Protein AF-A0A352W447-F1 (afdb_monomer_lite)

Radius of gyration: 25.6 Å; chains: 1; bounding box: 59×66×61 Å

Structure (mmCIF, N/CA/C/O backbone):
data_AF-A0A352W447-F1
#
_entry.id   AF-A0A352W447-F1
#
loop_
_atom_site.group_PDB
_atom_site.id
_atom_site.type_symbol
_atom_site.label_atom_id
_atom_site.label_alt_id
_atom_site.label_comp_id
_atom_site.label_asym_id
_atom_site.label_entity_id
_atom_site.label_seq_id
_atom_site.pdbx_PDB_ins_code
_atom_site.Cartn_x
_atom_site.Cartn_y
_atom_site.Cartn_z
_atom_site.occupancy
_atom_site.B_iso_or_equiv
_atom_site.auth_seq_id
_atom_site.auth_comp_id
_atom_site.auth_asym_id
_atom_site.auth_atom_id
_atom_site.pdbx_PDB_model_num
ATOM 1 N N . PHE A 1 1 ? 3.299 -9.554 11.418 1.00 78.75 1 PHE A N 1
ATOM 2 C CA . PHE A 1 1 ? 1.896 -9.643 10.952 1.00 78.75 1 PHE A CA 1
ATOM 3 C C . PHE A 1 1 ? 0.851 -9.689 12.077 1.00 78.75 1 PHE A C 1
ATOM 5 O O . PHE A 1 1 ? -0.026 -8.836 12.084 1.00 78.75 1 PHE A O 1
ATOM 12 N N . LYS A 1 2 ? 0.936 -10.604 13.063 1.00 85.50 2 LYS A N 1
ATOM 13 C CA . LYS A 1 2 ? -0.088 -10.751 14.132 1.00 85.50 2 LYS A CA 1
ATOM 14 C C . LYS A 1 2 ? -0.457 -9.441 14.863 1.00 85.50 2 LYS A C 1
ATOM 16 O O . LYS A 1 2 ? -1.633 -9.185 15.091 1.00 85.50 2 LYS A O 1
ATOM 21 N N . THR A 1 3 ? 0.519 -8.591 15.183 1.00 86.81 3 THR A N 1
ATOM 22 C CA . THR A 1 3 ? 0.287 -7.302 15.870 1.00 86.81 3 THR A CA 1
ATOM 23 C C . THR A 1 3 ? -0.472 -6.287 15.006 1.00 86.81 3 THR A C 1
ATOM 25 O O . THR A 1 3 ? -1.356 -5.587 15.496 1.00 86.81 3 THR A O 1
ATOM 28 N N . ILE A 1 4 ? -0.176 -6.238 13.703 1.00 87.88 4 ILE A N 1
ATOM 29 C CA . ILE A 1 4 ? -0.873 -5.368 12.743 1.00 87.88 4 ILE A CA 1
ATOM 30 C C . ILE A 1 4 ? -2.339 -5.801 12.625 1.00 87.88 4 ILE A C 1
ATOM 32 O O . ILE A 1 4 ? -3.240 -4.973 12.735 1.00 87.88 4 ILE A O 1
ATOM 36 N N . GLN A 1 5 ? -2.595 -7.111 12.538 1.00 88.44 5 GLN A N 1
ATOM 37 C CA . GLN A 1 5 ? -3.959 -7.648 12.518 1.00 88.44 5 GLN A CA 1
ATOM 38 C C . GLN A 1 5 ? -4.770 -7.265 13.763 1.00 88.44 5 GLN A C 1
ATOM 40 O O . GLN A 1 5 ? -5.962 -7.000 13.653 1.00 88.44 5 GLN A O 1
ATOM 45 N N . GLN A 1 6 ? -4.154 -7.215 14.949 1.00 91.25 6 GLN A N 1
ATOM 46 C CA . GLN A 1 6 ? -4.847 -6.767 1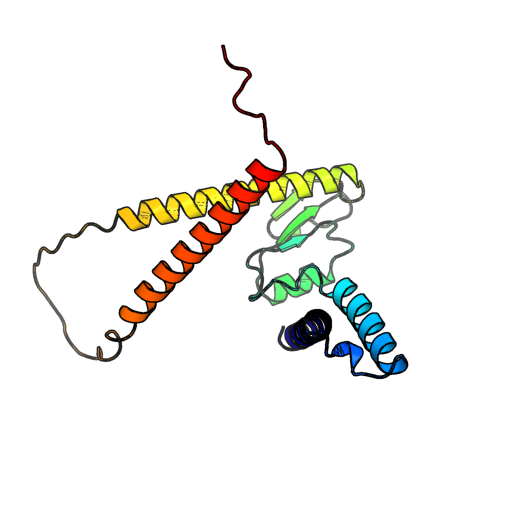6.165 1.00 91.25 6 GLN A CA 1
ATOM 47 C C . GLN A 1 6 ? -5.280 -5.299 16.064 1.00 91.25 6 GLN A C 1
ATOM 49 O O . GLN A 1 6 ? -6.384 -4.956 16.484 1.00 91.25 6 GLN A O 1
ATOM 54 N N . SER A 1 7 ? -4.448 -4.448 15.460 1.00 91.69 7 SER A N 1
ATOM 55 C CA . SER A 1 7 ? -4.765 -3.033 15.246 1.00 91.69 7 SER A CA 1
ATOM 56 C C . SER A 1 7 ? -5.864 -2.840 14.192 1.00 91.69 7 SER A C 1
ATOM 58 O O . SER A 1 7 ? -6.761 -2.027 14.396 1.00 91.69 7 SER A O 1
ATOM 60 N N . ILE A 1 8 ? -5.873 -3.648 13.126 1.00 92.69 8 ILE A N 1
ATOM 61 C CA . ILE A 1 8 ? -6.960 -3.661 12.130 1.00 92.69 8 ILE A CA 1
ATOM 62 C C . ILE A 1 8 ? -8.270 -4.157 12.759 1.00 92.69 8 ILE A C 1
ATOM 64 O O . ILE A 1 8 ? -9.319 -3.553 12.558 1.00 92.69 8 ILE A O 1
ATOM 68 N N . LYS A 1 9 ? -8.229 -5.211 13.584 1.00 93.06 9 LYS A N 1
ATOM 69 C CA . LYS A 1 9 ? -9.410 -5.684 14.331 1.00 93.06 9 LYS A CA 1
ATOM 70 C C . LYS A 1 9 ? -9.971 -4.603 15.252 1.00 93.06 9 LYS A C 1
ATOM 72 O O . LYS A 1 9 ? -11.183 -4.453 15.356 1.00 93.06 9 LYS A O 1
ATOM 77 N N . ARG A 1 10 ? -9.094 -3.837 15.908 1.00 93.75 10 ARG A N 1
ATOM 78 C CA . ARG A 1 10 ? -9.496 -2.697 16.735 1.00 93.75 10 ARG A CA 1
ATOM 79 C C . ARG A 1 10 ? -10.192 -1.618 15.907 1.00 93.75 10 ARG A C 1
ATOM 81 O O . ARG A 1 10 ? -11.217 -1.122 16.356 1.00 93.75 10 ARG A O 1
ATOM 88 N N . LEU A 1 11 ? -9.667 -1.295 14.725 1.00 94.00 11 LEU A N 1
ATOM 89 C CA . LEU A 1 11 ? -10.299 -0.358 13.796 1.00 94.00 11 LEU A CA 1
ATOM 90 C C . LEU A 1 11 ? -11.702 -0.832 13.389 1.00 94.00 11 LEU A C 1
ATOM 92 O O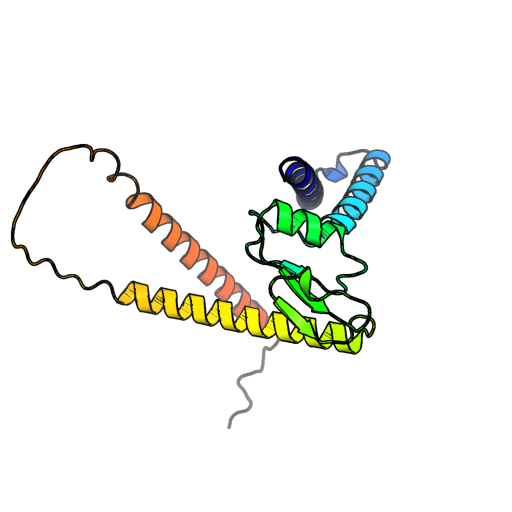 . LEU A 1 11 ? -12.653 -0.085 13.589 1.00 94.00 11 LEU A O 1
ATOM 96 N N . LYS A 1 12 ? -11.839 -2.086 12.935 1.00 93.75 12 LYS A N 1
ATOM 97 C CA . LYS A 1 12 ? -13.138 -2.659 12.537 1.00 93.75 12 LYS A CA 1
ATOM 98 C C . LYS A 1 12 ? -14.155 -2.634 13.678 1.00 93.75 12 LYS A C 1
ATOM 100 O O . LYS A 1 12 ? -15.291 -2.246 13.470 1.00 93.75 12 LYS A O 1
ATOM 105 N N . LYS A 1 13 ? -13.724 -2.938 14.908 1.00 94.38 13 LYS A N 1
ATOM 106 C CA . LYS A 1 13 ? -14.590 -2.838 16.091 1.00 94.38 13 LYS A CA 1
ATOM 107 C C . LYS A 1 13 ? -15.080 -1.406 16.342 1.00 94.38 13 LYS A C 1
ATOM 109 O O . LYS A 1 13 ? -16.204 -1.212 16.778 1.00 94.38 13 LYS A O 1
ATOM 114 N N . ILE A 1 14 ? -14.222 -0.403 16.144 1.00 93.81 14 ILE A N 1
ATOM 115 C CA . ILE A 1 14 ? -14.597 1.007 16.333 1.00 93.81 14 ILE A CA 1
ATOM 116 C C . ILE A 1 14 ? -15.613 1.448 15.273 1.00 93.81 14 ILE A C 1
ATOM 118 O O . ILE A 1 14 ? -16.529 2.182 15.619 1.00 93.81 14 ILE A O 1
ATOM 122 N N . GLU A 1 15 ? -15.467 0.984 14.031 1.00 93.31 15 GLU A N 1
ATOM 123 C CA . GLU A 1 15 ? -16.435 1.227 12.951 1.00 93.31 15 GLU A CA 1
ATOM 124 C C . GLU A 1 15 ? -17.770 0.523 13.216 1.00 93.31 15 GLU A C 1
ATOM 126 O O . GLU A 1 15 ? -18.810 1.163 13.145 1.00 93.31 15 GLU A O 1
ATOM 131 N N . GLU A 1 16 ? -17.740 -0.741 13.638 1.00 94.69 16 GLU A N 1
ATOM 132 C CA . GLU A 1 16 ? -18.939 -1.501 14.008 1.00 94.69 16 GLU A CA 1
ATOM 133 C C . GLU A 1 16 ? -19.711 -0.818 15.147 1.00 94.69 16 GLU A C 1
ATOM 135 O O . GLU A 1 16 ? -20.911 -0.611 15.032 1.00 94.69 16 GLU A O 1
ATOM 140 N N . MET A 1 17 ? -19.027 -0.364 16.208 1.00 92.62 17 MET A N 1
ATOM 141 C CA . MET A 1 17 ? -19.661 0.385 17.309 1.00 92.62 17 MET A CA 1
ATOM 142 C C . MET A 1 17 ? -20.280 1.722 16.858 1.00 92.62 17 MET A C 1
ATOM 144 O O . MET A 1 17 ? -21.162 2.258 17.532 1.00 92.62 17 MET A O 1
ATOM 148 N N . GLU A 1 18 ? -19.784 2.310 15.769 1.00 91.94 18 GLU A N 1
ATOM 149 C CA . GLU A 1 18 ? -20.330 3.537 15.184 1.00 91.94 18 GLU A CA 1
ATOM 150 C C . GLU A 1 18 ? -21.560 3.240 14.320 1.00 91.94 18 GLU A C 1
ATOM 152 O O . GLU A 1 18 ? -22.546 3.968 14.414 1.00 91.94 18 GLU A O 1
ATOM 157 N N . GLU A 1 19 ? -21.534 2.146 13.555 1.00 92.88 19 GLU A N 1
ATOM 158 C CA . GLU A 1 19 ? -22.648 1.665 12.728 1.00 92.88 19 GLU A CA 1
ATOM 159 C C . GLU A 1 19 ? -23.826 1.155 13.570 1.00 92.88 19 GLU A C 1
ATOM 161 O O . GLU A 1 19 ? -24.975 1.500 13.296 1.00 92.88 19 GLU A O 1
ATOM 166 N N . THR A 1 20 ? -23.562 0.390 14.634 1.00 92.94 20 THR A N 1
ATOM 167 C CA . THR A 1 20 ? -24.599 -0.124 15.548 1.00 92.94 20 THR A CA 1
ATOM 168 C C . THR A 1 20 ? -25.148 0.946 16.492 1.00 92.94 20 THR A C 1
ATOM 170 O O . THR A 1 20 ? -26.168 0.738 17.148 1.00 92.94 20 THR A O 1
ATOM 173 N N . GLY A 1 21 ? -24.486 2.104 16.582 1.00 89.38 21 GLY A N 1
ATOM 174 C CA . GLY A 1 21 ? -24.860 3.194 17.478 1.00 89.38 21 GLY A CA 1
ATOM 175 C C . GLY A 1 21 ? -24.453 2.992 18.943 1.00 89.38 21 GLY A C 1
ATOM 176 O O . GLY A 1 21 ? -24.660 3.912 19.738 1.00 89.38 21 GLY A O 1
ATOM 177 N N . GLU A 1 22 ? -23.811 1.870 19.299 1.00 90.81 22 GLU A N 1
ATOM 178 C CA . GLU A 1 22 ? -23.257 1.596 20.641 1.00 90.81 22 GLU A CA 1
ATOM 179 C C . GLU A 1 22 ? -22.325 2.718 21.123 1.00 90.81 22 GLU A C 1
ATOM 181 O O . GLU A 1 22 ? -22.258 3.050 22.308 1.00 90.81 22 GLU A O 1
ATOM 186 N N . MET A 1 23 ? -21.630 3.380 20.195 1.00 88.25 23 MET A N 1
ATOM 187 C CA . MET A 1 23 ? -20.743 4.493 20.518 1.00 88.25 23 MET A CA 1
ATOM 188 C C . MET A 1 23 ? -21.467 5.656 21.216 1.00 88.25 23 MET A C 1
ATOM 190 O O . MET A 1 23 ? -20.858 6.355 22.033 1.00 88.25 23 MET A O 1
ATOM 194 N N . ASN A 1 24 ? -22.762 5.843 20.949 1.00 89.81 24 ASN A N 1
ATOM 195 C CA . ASN A 1 24 ? -23.567 6.908 21.544 1.00 89.81 24 ASN A CA 1
ATOM 196 C C . ASN A 1 24 ? -23.907 6.656 23.019 1.00 89.81 24 ASN A C 1
ATOM 198 O O . ASN A 1 24 ? -24.176 7.613 23.746 1.00 89.81 24 ASN A O 1
ATOM 202 N N . GLU A 1 25 ? -23.828 5.408 23.489 1.00 92.06 25 GLU A N 1
ATOM 203 C CA . GLU A 1 25 ? -24.047 5.051 24.897 1.00 92.06 25 GLU A CA 1
ATOM 204 C C . GLU A 1 25 ? -22.898 5.525 25.800 1.00 92.06 25 GLU A C 1
ATOM 206 O O . GLU A 1 25 ? -23.042 5.698 27.014 1.00 92.06 25 GLU A O 1
ATOM 211 N N . HIS A 1 26 ? -21.729 5.780 25.213 1.00 91.12 26 HIS A N 1
ATOM 212 C CA . HIS A 1 26 ? -20.569 6.265 25.938 1.00 91.12 26 HIS A CA 1
ATOM 213 C C . HIS A 1 26 ? -20.599 7.781 26.161 1.00 91.12 26 HIS A C 1
ATOM 215 O O . HIS A 1 26 ? -21.154 8.553 25.388 1.00 91.12 26 HIS A O 1
ATOM 221 N N . SER A 1 27 ? -19.908 8.254 27.204 1.00 95.00 27 SER A N 1
ATOM 222 C CA . SER A 1 27 ? -19.756 9.698 27.446 1.00 95.00 27 SER A CA 1
ATOM 223 C C . SER A 1 27 ? -19.066 10.420 26.275 1.00 95.00 27 SER A C 1
ATOM 225 O O . SER A 1 27 ? -18.151 9.873 25.656 1.00 95.00 27 SER A O 1
ATOM 227 N N . LYS A 1 28 ? -19.391 11.704 26.050 1.00 93.50 28 LYS A N 1
ATOM 228 C CA . LYS A 1 28 ? -18.766 12.554 25.007 1.00 93.50 28 LYS A CA 1
ATOM 229 C C . LYS A 1 28 ? -17.228 12.532 25.035 1.00 93.50 28 LYS A C 1
ATOM 231 O O . LYS A 1 28 ? -16.572 12.592 23.997 1.00 93.50 28 LYS A O 1
ATOM 236 N N . LYS A 1 29 ? -16.632 12.409 26.228 1.00 94.25 29 LYS A N 1
ATOM 237 C CA . LYS A 1 29 ? -15.175 12.286 26.404 1.00 94.25 29 LYS A CA 1
ATOM 238 C C . LYS A 1 29 ? -14.628 10.987 25.805 1.00 94.25 29 LYS A C 1
ATOM 240 O O . LYS A 1 29 ? -13.545 11.001 25.226 1.00 94.25 29 LYS A O 1
ATOM 245 N N . ILE A 1 30 ? -15.344 9.877 25.971 1.00 92.69 30 ILE A N 1
ATOM 246 C CA . ILE A 1 30 ? -14.969 8.564 25.433 1.00 92.69 30 ILE A CA 1
ATOM 247 C C . ILE A 1 30 ? -15.223 8.521 23.923 1.00 92.69 30 ILE A C 1
ATOM 249 O O . ILE A 1 30 ? -14.324 8.122 23.190 1.00 92.69 30 ILE A O 1
ATOM 253 N N . GLN A 1 31 ? -16.361 9.039 23.453 1.00 93.62 31 GLN A N 1
ATOM 254 C CA . GLN A 1 31 ? -16.644 9.189 22.018 1.00 93.62 31 GLN A CA 1
ATOM 255 C C . GLN A 1 31 ? -15.521 9.952 21.299 1.00 93.62 31 GLN A C 1
ATOM 257 O O . GLN A 1 31 ? -14.972 9.484 20.306 1.00 93.62 31 GLN A O 1
ATOM 262 N N . SER A 1 32 ? -15.072 11.080 21.868 1.00 94.31 32 SER A N 1
ATOM 263 C CA . SER A 1 32 ? -13.946 11.846 21.314 1.00 94.31 32 SER A CA 1
ATOM 264 C C . SER A 1 32 ? -12.643 11.037 21.237 1.00 94.31 32 SER A C 1
ATOM 266 O O . SER A 1 32 ? -11.852 11.226 20.313 1.00 94.31 32 SER A O 1
ATOM 268 N N . ARG A 1 33 ? -12.397 10.127 22.190 1.00 95.06 33 ARG A N 1
ATOM 269 C CA . ARG A 1 33 ? -11.222 9.243 22.153 1.00 95.06 33 ARG A CA 1
ATOM 270 C C . ARG A 1 33 ? -11.338 8.208 21.043 1.00 95.06 33 ARG A C 1
ATOM 272 O O . ARG A 1 33 ? -10.367 8.047 20.312 1.00 95.06 33 ARG A O 1
ATOM 279 N N . PHE A 1 34 ? -12.497 7.568 20.893 1.00 94.38 34 PHE A N 1
ATOM 280 C CA . PHE A 1 34 ? -12.735 6.623 19.803 1.00 94.38 34 PHE A CA 1
ATOM 281 C C . PHE A 1 34 ? -12.600 7.287 18.440 1.00 94.38 34 PHE A C 1
ATOM 283 O O . PHE A 1 34 ? -11.920 6.744 17.581 1.00 94.38 34 PHE A O 1
ATOM 290 N N . PHE A 1 35 ? -13.128 8.499 18.270 1.00 94.00 35 PHE A N 1
ATOM 291 C CA . PHE A 1 35 ? -12.983 9.245 17.023 1.00 94.00 35 PHE A CA 1
ATOM 292 C C . PHE A 1 35 ? -11.513 9.539 16.685 1.00 94.00 35 PHE A C 1
ATOM 294 O O . PHE A 1 35 ? -11.054 9.272 15.576 1.00 94.00 35 PHE A O 1
ATOM 301 N N . LYS A 1 36 ? -10.726 10.027 17.655 1.00 95.75 36 LYS A N 1
ATOM 302 C CA . LYS A 1 36 ? -9.281 10.254 17.459 1.00 95.75 36 LYS A CA 1
ATOM 303 C C . LYS A 1 36 ? -8.531 8.958 17.154 1.00 95.75 36 LYS A C 1
ATOM 305 O O . LYS A 1 36 ? -7.615 8.955 16.334 1.00 95.75 36 LYS A O 1
ATOM 310 N N . GLU A 1 37 ? -8.905 7.868 17.821 1.00 94.75 37 GLU A N 1
ATOM 311 C CA . GLU A 1 37 ? -8.334 6.544 17.582 1.00 94.75 37 GLU A CA 1
ATOM 312 C C . GLU A 1 37 ? -8.678 6.038 16.174 1.00 94.75 37 GLU A C 1
ATOM 314 O O . GLU A 1 37 ? -7.769 5.605 15.469 1.00 94.75 37 GLU A O 1
ATOM 319 N N . LYS A 1 38 ? -9.936 6.182 15.734 1.00 94.88 38 LYS A N 1
ATOM 320 C CA . LYS A 1 38 ? -10.413 5.852 14.384 1.00 94.88 38 LYS A CA 1
ATOM 321 C C . LYS A 1 38 ? -9.607 6.592 13.326 1.00 94.88 38 LYS A C 1
ATOM 323 O O . LYS A 1 38 ? -9.017 5.948 12.470 1.00 94.88 38 LYS A O 1
ATOM 328 N N . VAL A 1 39 ? -9.511 7.921 13.420 1.00 96.25 39 VAL A N 1
ATOM 329 C CA . VAL A 1 39 ? -8.770 8.748 12.448 1.00 96.25 39 VAL A CA 1
ATOM 330 C C . VAL A 1 39 ? -7.302 8.327 12.367 1.00 96.25 39 VAL A C 1
ATOM 332 O O . VAL A 1 39 ? -6.765 8.160 11.274 1.00 96.25 39 VAL A O 1
ATOM 335 N N . ARG A 1 40 ? -6.653 8.088 13.515 1.00 95.38 40 ARG A N 1
ATOM 336 C CA . ARG A 1 40 ? -5.257 7.630 13.547 1.00 95.38 40 ARG A CA 1
ATOM 337 C C . ARG A 1 40 ? -5.094 6.251 12.906 1.00 95.38 40 ARG A C 1
ATOM 339 O O . ARG A 1 40 ? -4.151 6.042 12.150 1.00 95.38 40 ARG A O 1
ATOM 346 N N . LEU A 1 41 ? -5.970 5.301 13.235 1.00 94.62 41 LEU A N 1
ATOM 347 C CA . LEU A 1 41 ? -5.899 3.940 12.705 1.00 94.62 41 LEU A CA 1
ATOM 348 C C . LEU A 1 41 ? -6.242 3.890 11.212 1.00 94.62 41 LEU A C 1
ATOM 350 O O . LEU A 1 41 ? -5.566 3.170 10.488 1.00 94.62 41 LEU A O 1
ATOM 354 N N . LEU A 1 42 ? -7.214 4.676 10.743 1.00 94.25 42 LEU A N 1
ATOM 355 C CA . LEU A 1 42 ? -7.538 4.809 9.320 1.00 94.25 42 LEU A CA 1
ATOM 356 C C . LEU A 1 42 ? -6.368 5.385 8.523 1.00 94.25 42 LEU A C 1
ATOM 358 O O . LEU A 1 42 ? -6.050 4.858 7.463 1.00 94.25 42 LEU A O 1
ATOM 362 N N . GLY A 1 43 ? -5.687 6.409 9.046 1.00 94.50 43 GLY A N 1
ATOM 363 C CA . GLY A 1 43 ? -4.529 6.997 8.369 1.00 94.50 43 GLY A CA 1
ATOM 364 C C . GLY A 1 43 ? -3.354 6.027 8.198 1.00 94.50 43 GLY A C 1
ATOM 365 O O . GLY A 1 43 ? -2.639 6.114 7.210 1.00 94.50 43 GLY A O 1
ATOM 366 N N . ILE A 1 44 ? -3.163 5.092 9.135 1.00 93.31 44 ILE A N 1
ATOM 367 C CA . ILE A 1 44 ? -2.043 4.133 9.100 1.00 93.31 44 ILE A CA 1
ATOM 368 C C . ILE A 1 44 ? -2.425 2.840 8.369 1.00 93.31 44 ILE A C 1
ATOM 370 O O . ILE A 1 44 ? -1.631 2.299 7.608 1.00 93.31 44 ILE A O 1
ATOM 374 N N . PHE A 1 45 ? -3.624 2.311 8.626 1.00 93.38 45 PHE A N 1
ATOM 375 C CA . PHE A 1 45 ? -4.030 0.972 8.191 1.00 93.38 45 PHE A CA 1
ATOM 376 C C . PHE A 1 45 ? -5.126 0.966 7.126 1.00 93.38 45 PHE A C 1
ATOM 378 O O . PHE A 1 45 ? -5.533 -0.115 6.706 1.00 93.38 45 PHE A O 1
ATOM 385 N N . GLY A 1 46 ? -5.609 2.126 6.671 1.00 92.19 46 GLY A N 1
ATOM 386 C CA . GLY A 1 46 ? -6.692 2.215 5.688 1.00 92.19 46 GLY A CA 1
ATOM 387 C C . GLY A 1 46 ? -6.399 1.426 4.410 1.00 92.19 46 GLY A C 1
ATOM 388 O O . GLY A 1 46 ? -7.243 0.654 3.969 1.00 92.19 46 GLY A O 1
ATOM 389 N N . GLY A 1 47 ? -5.171 1.522 3.891 1.00 90.44 47 GLY A N 1
ATOM 390 C CA . GLY A 1 47 ? -4.753 0.798 2.684 1.00 90.44 47 GLY A CA 1
ATOM 391 C C . GLY A 1 47 ? -4.612 -0.720 2.849 1.00 90.44 47 GLY A C 1
ATOM 392 O O . GLY A 1 47 ? -4.612 -1.440 1.860 1.00 90.44 47 GLY A O 1
ATOM 393 N N . VAL A 1 48 ? -4.522 -1.227 4.083 1.00 91.62 48 VAL A N 1
ATOM 394 C CA . VAL A 1 48 ? -4.337 -2.664 4.374 1.00 91.62 48 VAL A CA 1
ATOM 395 C C . VAL A 1 48 ? -5.519 -3.279 5.132 1.00 91.62 48 VAL A C 1
ATOM 397 O O . VAL A 1 48 ? -5.462 -4.439 5.539 1.00 91.62 48 VAL A O 1
ATOM 400 N N . LYS A 1 49 ? -6.605 -2.523 5.335 1.00 90.19 49 LYS A N 1
ATOM 401 C CA . LYS A 1 49 ? -7.778 -2.926 6.133 1.00 90.19 49 LYS A CA 1
ATOM 402 C C . LYS A 1 49 ? -8.472 -4.177 5.583 1.00 90.19 49 LYS A C 1
ATOM 404 O O . LYS A 1 49 ? -8.929 -5.019 6.364 1.00 90.19 49 LYS A O 1
ATOM 409 N N . GLU A 1 50 ? -8.535 -4.296 4.259 1.00 89.56 50 GLU A N 1
ATOM 410 C CA . GLU A 1 50 ? -9.207 -5.405 3.571 1.00 89.56 50 GLU A CA 1
ATOM 411 C C . GLU A 1 50 ? -8.293 -6.608 3.306 1.00 89.56 50 GLU A C 1
ATOM 413 O O . GLU A 1 50 ? -8.757 -7.686 2.931 1.00 89.56 50 GLU A O 1
ATOM 418 N N . MET A 1 51 ? -6.992 -6.481 3.580 1.00 88.25 51 MET A N 1
ATOM 419 C CA . MET A 1 51 ? -6.040 -7.568 3.377 1.00 88.25 51 MET A CA 1
ATOM 420 C C . MET A 1 51 ? -6.205 -8.658 4.445 1.00 88.25 51 MET A C 1
ATOM 422 O O . MET A 1 51 ? -5.938 -8.451 5.631 1.00 88.25 51 MET A O 1
ATOM 426 N N . LYS A 1 52 ? -6.616 -9.859 4.018 1.00 85.69 52 LYS A N 1
ATOM 427 C CA . LYS A 1 52 ? -6.739 -11.044 4.893 1.00 85.69 52 LYS A CA 1
ATOM 428 C C . LYS A 1 52 ? -5.417 -11.803 5.035 1.00 85.69 52 LYS A C 1
ATOM 430 O O . LYS A 1 52 ? -5.097 -12.307 6.114 1.00 85.69 52 LYS A O 1
ATOM 435 N N . THR A 1 53 ? -4.648 -11.868 3.954 1.00 88.69 53 THR A N 1
ATOM 436 C CA . THR A 1 53 ? -3.373 -12.586 3.849 1.00 88.69 53 THR A CA 1
ATOM 437 C C . THR A 1 53 ? -2.239 -11.625 3.512 1.00 88.69 53 THR A C 1
ATOM 439 O O . THR A 1 53 ? -2.466 -10.458 3.195 1.00 88.69 53 THR A O 1
ATOM 442 N N . LEU A 1 54 ? -1.002 -12.111 3.610 1.00 88.94 54 LEU A N 1
ATOM 443 C CA . LEU A 1 54 ? 0.154 -11.374 3.106 1.00 88.94 54 LEU A CA 1
ATOM 444 C C . LEU A 1 54 ? 0.058 -11.230 1.576 1.00 88.94 54 LEU A C 1
ATOM 446 O O . LEU A 1 54 ? -0.504 -12.121 0.930 1.00 88.94 54 LEU A O 1
ATOM 450 N N . PRO A 1 55 ? 0.581 -10.133 1.007 1.00 91.88 55 PRO A N 1
ATOM 451 C CA . PRO A 1 55 ? 0.587 -9.945 -0.435 1.00 91.88 55 PRO A CA 1
ATOM 452 C C . PRO A 1 55 ? 1.563 -10.921 -1.102 1.00 91.88 55 PRO A C 1
ATOM 454 O O . PRO A 1 55 ? 2.598 -11.267 -0.532 1.00 91.88 55 PRO A O 1
ATOM 457 N N . SER A 1 56 ? 1.221 -11.364 -2.312 1.00 92.19 56 SER A N 1
ATOM 458 C CA . SER A 1 56 ? 2.070 -12.229 -3.141 1.00 92.19 56 SER A CA 1
ATOM 459 C C . SER A 1 56 ? 3.108 -11.451 -3.947 1.00 92.19 56 SER A C 1
ATOM 461 O O . SER A 1 56 ? 4.127 -12.020 -4.315 1.00 92.19 56 SER A O 1
ATOM 463 N N . VAL A 1 57 ? 2.850 -10.173 -4.225 1.00 93.31 57 VAL A N 1
ATOM 464 C CA . VAL A 1 57 ? 3.734 -9.249 -4.944 1.00 93.31 57 VAL A CA 1
ATOM 465 C C . VAL A 1 57 ? 3.563 -7.868 -4.320 1.00 93.31 57 VAL A C 1
ATOM 467 O O . VAL A 1 57 ? 2.462 -7.521 -3.886 1.00 93.31 57 VAL A O 1
ATOM 470 N N . MET A 1 58 ? 4.635 -7.079 -4.276 1.00 94.25 58 MET A N 1
ATOM 471 C CA . MET A 1 58 ? 4.587 -5.694 -3.816 1.00 94.25 58 MET A CA 1
ATOM 472 C C . MET A 1 58 ? 5.079 -4.743 -4.903 1.00 94.25 58 MET A C 1
ATOM 474 O O . MET A 1 58 ? 6.083 -5.018 -5.556 1.00 94.25 58 MET A O 1
ATOM 478 N N . ILE A 1 59 ? 4.373 -3.627 -5.079 1.00 94.81 59 ILE A N 1
ATOM 479 C CA . ILE A 1 59 ? 4.776 -2.543 -5.977 1.00 94.81 59 ILE A CA 1
ATOM 480 C C . ILE A 1 59 ? 5.280 -1.387 -5.115 1.00 94.81 59 ILE A C 1
ATOM 482 O O . ILE A 1 59 ? 4.570 -0.956 -4.206 1.00 94.81 59 ILE A O 1
ATOM 486 N N . ILE A 1 60 ? 6.491 -0.905 -5.385 1.00 93.62 60 ILE A N 1
ATOM 487 C CA . ILE A 1 60 ? 7.110 0.231 -4.690 1.00 93.62 60 ILE A CA 1
ATOM 488 C C . ILE A 1 60 ? 7.360 1.364 -5.689 1.00 93.62 60 ILE A C 1
ATOM 490 O O . ILE A 1 60 ? 7.771 1.139 -6.826 1.00 93.62 60 ILE A O 1
ATOM 494 N N . VAL A 1 61 ? 7.119 2.595 -5.256 1.00 92.50 61 VAL A N 1
ATOM 495 C CA . VAL A 1 61 ? 7.530 3.812 -5.962 1.00 92.50 61 VAL A CA 1
ATOM 496 C C . VAL A 1 61 ? 8.577 4.483 -5.085 1.00 92.50 61 VAL A C 1
ATOM 498 O O . VAL A 1 61 ? 8.349 4.560 -3.882 1.00 92.50 61 VAL A O 1
ATOM 501 N N . ASP A 1 62 ? 9.684 4.930 -5.680 1.00 90.56 62 ASP A N 1
ATOM 502 C CA . ASP A 1 62 ? 10.855 5.464 -4.973 1.00 90.56 62 ASP A CA 1
ATOM 503 C C . ASP A 1 62 ? 11.476 4.439 -4.003 1.00 90.56 62 ASP A C 1
ATOM 505 O O . ASP A 1 62 ? 11.136 4.309 -2.822 1.00 90.56 62 ASP A O 1
ATOM 509 N N . VAL A 1 63 ? 12.430 3.670 -4.531 1.00 89.94 63 VAL A N 1
ATOM 510 C CA . VAL A 1 63 ? 13.174 2.677 -3.747 1.00 89.94 63 VAL A CA 1
ATOM 511 C C . VAL A 1 63 ? 14.074 3.361 -2.715 1.00 89.94 63 VAL A C 1
ATOM 513 O O . VAL A 1 63 ? 14.286 2.806 -1.636 1.00 89.94 63 VAL A O 1
ATOM 516 N N . GLY A 1 64 ? 14.600 4.551 -3.018 1.00 87.56 64 GLY A N 1
ATOM 517 C CA . GLY A 1 64 ? 15.475 5.327 -2.142 1.00 87.56 64 GLY A CA 1
ATOM 518 C C . GLY A 1 64 ? 14.811 5.676 -0.810 1.00 87.56 64 GLY A C 1
ATOM 519 O O . GLY A 1 64 ? 15.407 5.456 0.248 1.00 87.56 64 GLY A O 1
ATOM 520 N N . SER A 1 65 ? 13.561 6.136 -0.852 1.00 89.75 65 SER A N 1
ATOM 521 C CA . SER A 1 65 ? 12.776 6.480 0.338 1.00 89.75 65 SER A CA 1
ATOM 522 C C . SER A 1 65 ? 12.181 5.254 1.045 1.00 89.75 65 SER A C 1
ATOM 524 O O . SER A 1 65 ? 12.153 5.207 2.278 1.00 89.75 65 SER A O 1
ATOM 526 N N . GLU A 1 66 ? 11.765 4.220 0.305 1.00 93.00 66 GLU A N 1
ATOM 527 C CA . GLU A 1 66 ? 11.007 3.074 0.842 1.00 93.00 66 GLU A CA 1
ATOM 528 C C . GLU A 1 66 ? 11.861 1.833 1.181 1.00 93.00 66 GLU A C 1
ATOM 530 O O . GLU A 1 66 ? 11.460 0.673 1.024 1.00 93.00 66 GLU A O 1
ATOM 535 N N . GLN A 1 67 ? 13.055 2.058 1.732 1.00 91.81 67 GLN A N 1
ATOM 536 C CA . GLN A 1 67 ? 14.009 0.991 2.075 1.00 91.81 67 GLN A CA 1
ATOM 537 C C . GLN A 1 67 ? 13.474 -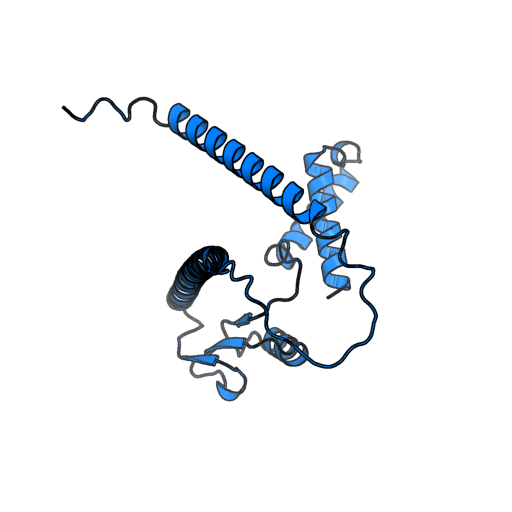0.005 3.115 1.00 91.81 67 GLN A C 1
ATOM 539 O O . GLN A 1 67 ? 13.803 -1.193 3.078 1.00 91.81 67 GLN A O 1
ATOM 544 N N . ILE A 1 68 ? 12.637 0.460 4.050 1.00 93.62 68 ILE A N 1
ATOM 545 C CA . ILE A 1 68 ? 12.027 -0.404 5.072 1.00 93.62 68 ILE A CA 1
ATOM 546 C C . ILE A 1 68 ? 11.063 -1.393 4.412 1.00 93.62 68 ILE A C 1
ATOM 548 O O . ILE A 1 68 ? 11.121 -2.585 4.717 1.00 93.62 68 ILE A O 1
ATOM 552 N N . ALA A 1 69 ? 10.236 -0.927 3.472 1.00 93.38 69 ALA A N 1
ATOM 553 C CA . ALA A 1 69 ? 9.309 -1.784 2.743 1.00 93.38 69 ALA A CA 1
ATOM 554 C C . ALA A 1 69 ? 10.072 -2.856 1.953 1.00 93.38 69 ALA A C 1
ATOM 556 O O . ALA A 1 69 ? 9.761 -4.045 2.060 1.00 93.38 69 ALA A O 1
ATOM 557 N N . LEU A 1 70 ? 11.136 -2.467 1.245 1.00 92.94 70 LEU A N 1
ATOM 558 C CA . LEU A 1 70 ? 11.988 -3.405 0.515 1.00 92.94 70 LEU A CA 1
ATOM 559 C C . LEU A 1 70 ? 12.633 -4.452 1.440 1.00 92.94 70 LEU A C 1
ATOM 561 O O . LEU A 1 70 ? 12.645 -5.645 1.128 1.00 92.94 70 LEU A O 1
ATOM 565 N N . ALA A 1 71 ? 13.158 -4.028 2.592 1.00 94.12 71 ALA A N 1
ATOM 566 C CA . ALA A 1 71 ? 13.779 -4.929 3.560 1.00 94.12 71 ALA A CA 1
ATOM 567 C C . ALA A 1 71 ? 12.770 -5.926 4.159 1.00 94.12 71 ALA A C 1
ATOM 569 O O . ALA A 1 71 ? 13.082 -7.110 4.320 1.00 94.12 71 ALA A O 1
ATOM 570 N N . GLU A 1 72 ? 11.555 -5.471 4.469 1.00 93.25 72 GLU A N 1
ATOM 571 C CA . GLU A 1 72 ? 10.477 -6.333 4.956 1.00 93.25 72 GLU A CA 1
ATOM 572 C C . GLU A 1 72 ? 10.009 -7.324 3.885 1.00 93.25 72 GLU A C 1
ATOM 574 O O . GLU A 1 72 ? 9.868 -8.511 4.187 1.00 93.25 72 GLU A O 1
ATOM 579 N N . ALA A 1 73 ? 9.849 -6.884 2.634 1.00 94.12 73 ALA A N 1
ATOM 580 C CA . ALA A 1 73 ? 9.481 -7.753 1.518 1.00 94.12 73 ALA A CA 1
ATOM 581 C C . ALA A 1 73 ? 10.522 -8.850 1.278 1.00 94.12 73 ALA A C 1
ATOM 583 O O . ALA A 1 73 ? 10.168 -10.029 1.229 1.00 94.12 73 ALA A O 1
ATOM 584 N N . LYS A 1 74 ? 11.815 -8.497 1.261 1.00 92.50 74 LYS A N 1
ATOM 585 C CA . LYS A 1 74 ? 12.914 -9.470 1.147 1.00 92.50 74 LYS A CA 1
ATOM 586 C C . LYS A 1 74 ? 12.904 -10.491 2.276 1.00 92.50 74 LYS A C 1
ATOM 588 O O . LYS A 1 74 ? 13.067 -11.684 2.033 1.00 92.50 74 LYS A O 1
ATOM 593 N N . LYS A 1 75 ? 12.676 -10.044 3.515 1.00 93.38 75 LYS A N 1
ATOM 594 C CA . LYS A 1 75 ? 12.599 -10.932 4.684 1.00 93.38 75 LYS A CA 1
ATOM 595 C C . LYS A 1 75 ? 11.418 -11.902 4.613 1.00 93.38 75 LYS A C 1
ATOM 597 O O . LYS A 1 75 ? 11.497 -12.994 5.169 1.00 93.38 75 LYS A O 1
ATOM 602 N N . MET A 1 76 ? 10.330 -11.485 3.975 1.00 91.75 76 MET A N 1
ATOM 603 C CA . MET A 1 76 ? 9.111 -12.274 3.807 1.00 91.75 76 MET A CA 1
ATOM 604 C C . MET A 1 76 ? 9.064 -13.032 2.470 1.00 91.75 76 MET A C 1
ATOM 606 O O . MET A 1 76 ? 8.054 -13.674 2.195 1.00 91.75 76 MET A O 1
ATOM 610 N N . ASN A 1 77 ? 10.134 -12.975 1.664 1.00 92.50 77 ASN A N 1
ATOM 611 C CA . ASN A 1 77 ? 10.226 -13.574 0.328 1.00 92.50 77 ASN A CA 1
ATOM 612 C C . ASN A 1 77 ? 9.111 -13.122 -0.631 1.00 92.50 77 ASN A C 1
ATOM 614 O O . ASN A 1 77 ? 8.611 -13.910 -1.431 1.00 92.50 77 ASN A O 1
ATOM 618 N N . ILE A 1 78 ? 8.725 -11.850 -0.545 1.00 94.69 78 ILE A N 1
ATOM 619 C CA . ILE A 1 78 ? 7.729 -11.248 -1.429 1.00 94.69 78 ILE A CA 1
ATOM 620 C C . ILE A 1 78 ? 8.478 -10.581 -2.592 1.00 94.69 78 ILE A C 1
ATOM 622 O O . ILE A 1 78 ? 9.298 -9.703 -2.318 1.00 94.69 78 ILE A O 1
ATOM 626 N N . PRO A 1 79 ? 8.226 -10.970 -3.856 1.00 94.81 79 PRO A N 1
ATOM 627 C CA . PRO A 1 79 ? 8.830 -10.325 -5.016 1.00 94.81 79 PRO A CA 1
ATOM 628 C C . PRO A 1 79 ? 8.377 -8.867 -5.133 1.00 94.81 79 PRO A C 1
ATOM 630 O O . PRO A 1 79 ? 7.195 -8.547 -4.956 1.00 94.81 79 PRO A O 1
ATOM 633 N N . VAL A 1 80 ? 9.327 -7.992 -5.455 1.00 95.56 80 VAL A N 1
ATOM 634 C CA . VAL A 1 80 ? 9.122 -6.546 -5.528 1.00 95.56 80 VAL A CA 1
ATOM 635 C C . VAL A 1 80 ? 9.274 -6.050 -6.961 1.00 95.56 80 VAL A C 1
ATOM 637 O O . VAL A 1 80 ? 10.292 -6.277 -7.614 1.00 95.56 80 VAL A O 1
ATOM 640 N N . VAL A 1 81 ? 8.260 -5.324 -7.424 1.00 94.75 81 VAL A N 1
ATOM 641 C CA . VAL A 1 81 ? 8.301 -4.517 -8.646 1.00 94.75 81 VAL A CA 1
ATOM 642 C C . VAL A 1 81 ? 8.468 -3.064 -8.222 1.00 94.75 81 VAL A C 1
ATOM 644 O O . VAL A 1 81 ? 7.697 -2.595 -7.388 1.00 94.75 81 VAL A O 1
ATOM 647 N N . ALA A 1 82 ? 9.445 -2.336 -8.758 1.00 94.06 82 ALA A N 1
ATOM 648 C CA . ALA A 1 82 ? 9.622 -0.936 -8.378 1.00 94.06 82 ALA A CA 1
ATOM 649 C C . ALA A 1 82 ? 9.953 -0.015 -9.544 1.00 94.06 82 ALA A C 1
ATOM 651 O O . ALA A 1 82 ? 10.631 -0.419 -10.489 1.00 94.06 82 ALA A O 1
ATOM 652 N N . VAL A 1 83 ? 9.492 1.232 -9.440 1.00 92.12 83 VAL A N 1
ATOM 653 C CA . VAL A 1 83 ? 9.932 2.324 -10.315 1.00 92.12 83 VAL A CA 1
ATOM 654 C C . VAL A 1 83 ? 11.259 2.858 -9.782 1.00 92.12 83 VAL A C 1
ATOM 656 O O . VAL A 1 83 ? 11.367 3.136 -8.589 1.00 92.12 83 VAL A O 1
ATOM 659 N N . VAL A 1 84 ? 12.263 2.944 -10.652 1.00 90.44 84 VAL A N 1
ATOM 660 C CA . VAL A 1 84 ? 13.639 3.324 -10.309 1.00 90.44 84 VAL A CA 1
ATOM 661 C C . VAL A 1 84 ? 14.058 4.509 -11.179 1.00 90.44 84 VAL A C 1
ATOM 663 O O . VAL A 1 84 ? 14.032 4.392 -12.410 1.00 90.44 84 VAL A O 1
ATOM 666 N N . ASP A 1 85 ? 14.464 5.614 -10.549 1.00 89.31 85 ASP A N 1
ATOM 667 C CA . ASP A 1 85 ? 15.112 6.754 -11.211 1.00 89.31 85 ASP A CA 1
ATOM 668 C C . ASP A 1 85 ? 16.650 6.694 -11.046 1.00 89.31 85 ASP A C 1
ATOM 670 O O . ASP A 1 85 ? 17.230 5.713 -10.579 1.00 89.31 85 ASP A O 1
ATOM 674 N N . THR A 1 86 ? 17.346 7.733 -11.495 1.00 87.19 86 THR A N 1
ATOM 675 C CA . THR A 1 86 ? 18.808 7.832 -11.581 1.00 87.19 86 THR A CA 1
ATOM 676 C C . THR A 1 86 ? 19.556 7.748 -10.250 1.00 87.19 86 THR A C 1
ATOM 678 O O . THR A 1 86 ? 20.762 7.497 -10.259 1.00 87.19 86 THR A O 1
ATOM 681 N N . ASP A 1 87 ? 18.881 7.955 -9.123 1.00 87.38 87 ASP A N 1
ATOM 682 C CA . ASP A 1 87 ? 19.461 7.937 -7.779 1.00 87.38 87 ASP A CA 1
ATOM 683 C C . ASP A 1 87 ? 19.262 6.606 -7.033 1.00 87.38 87 ASP A C 1
ATOM 685 O O . ASP A 1 87 ? 19.863 6.385 -5.977 1.00 87.38 87 ASP A O 1
ATOM 689 N N . SER A 1 88 ? 18.473 5.699 -7.605 1.00 85.44 88 SER A N 1
ATOM 690 C CA . SER A 1 88 ? 18.083 4.439 -6.992 1.00 85.44 88 SER A CA 1
ATOM 691 C C . SER A 1 88 ? 18.843 3.260 -7.612 1.00 85.44 88 SER A C 1
ATOM 693 O O . SER A 1 88 ? 19.030 3.171 -8.824 1.00 85.44 88 SER A O 1
ATOM 695 N N . ASP A 1 89 ? 19.303 2.322 -6.777 1.00 87.12 89 ASP A N 1
ATOM 696 C CA . ASP A 1 89 ? 20.031 1.130 -7.237 1.00 87.12 89 ASP A CA 1
ATOM 697 C C . ASP A 1 89 ? 19.044 0.067 -7.768 1.00 87.12 89 ASP A C 1
ATOM 699 O O . ASP A 1 89 ? 18.281 -0.501 -6.986 1.00 87.12 89 ASP A O 1
ATOM 703 N N . PRO A 1 90 ? 19.037 -0.272 -9.071 1.00 86.12 90 PRO A N 1
ATOM 704 C CA . PRO A 1 90 ? 18.098 -1.250 -9.619 1.00 86.12 90 PRO A CA 1
ATOM 705 C C . PRO A 1 90 ? 18.407 -2.690 -9.187 1.00 86.12 90 PRO A C 1
ATOM 707 O O . PRO A 1 90 ? 17.563 -3.566 -9.349 1.00 86.12 90 PRO A O 1
ATOM 710 N N . THR A 1 91 ? 19.599 -2.968 -8.646 1.00 88.69 91 THR A N 1
ATOM 711 C CA . THR A 1 91 ? 20.005 -4.332 -8.264 1.00 88.69 91 THR A CA 1
ATOM 712 C C . THR A 1 91 ? 19.326 -4.827 -6.993 1.00 88.69 91 THR A C 1
ATOM 714 O O . THR A 1 91 ? 19.332 -6.026 -6.707 1.00 88.69 91 THR A O 1
ATOM 717 N N . VAL A 1 92 ? 18.729 -3.919 -6.212 1.00 86.62 92 VAL A N 1
ATOM 718 C CA . VAL A 1 92 ? 18.072 -4.284 -4.958 1.00 86.62 92 VAL A CA 1
ATOM 719 C C . VAL A 1 92 ? 16.626 -4.746 -5.149 1.00 86.62 92 VAL A C 1
ATOM 721 O O . VAL A 1 92 ? 16.050 -5.235 -4.178 1.00 86.62 92 VAL A O 1
ATOM 724 N N . VAL A 1 93 ? 16.058 -4.631 -6.350 1.00 90.12 93 VAL A N 1
ATOM 725 C CA . VAL A 1 93 ? 14.660 -4.953 -6.676 1.00 90.12 93 VAL A CA 1
ATOM 726 C C . VAL A 1 93 ? 14.603 -6.137 -7.644 1.00 90.12 93 VAL A C 1
ATOM 728 O O . VAL A 1 93 ? 15.492 -6.290 -8.476 1.00 90.12 93 VAL A O 1
ATOM 731 N N . ASP A 1 94 ? 13.564 -6.974 -7.557 1.00 93.12 94 ASP A N 1
ATOM 732 C CA . ASP A 1 94 ? 13.410 -8.134 -8.448 1.00 93.12 94 ASP A CA 1
ATOM 733 C C . ASP A 1 94 ? 13.035 -7.715 -9.879 1.00 93.12 94 ASP A C 1
ATOM 735 O O . ASP A 1 94 ? 13.582 -8.235 -10.851 1.00 93.12 94 ASP A O 1
ATOM 739 N N . TYR A 1 95 ? 12.125 -6.745 -10.006 1.00 93.81 95 TYR A N 1
ATOM 740 C CA . TYR A 1 95 ? 11.695 -6.184 -11.285 1.00 93.81 95 TYR A CA 1
ATOM 741 C C . TYR A 1 95 ? 11.766 -4.655 -11.251 1.00 93.81 95 TYR A C 1
ATOM 743 O O . TYR A 1 95 ? 10.868 -3.985 -10.738 1.00 93.81 95 TYR A O 1
ATOM 751 N N . ALA A 1 96 ? 12.842 -4.099 -11.804 1.00 92.56 96 ALA A N 1
ATOM 752 C CA . ALA A 1 96 ? 1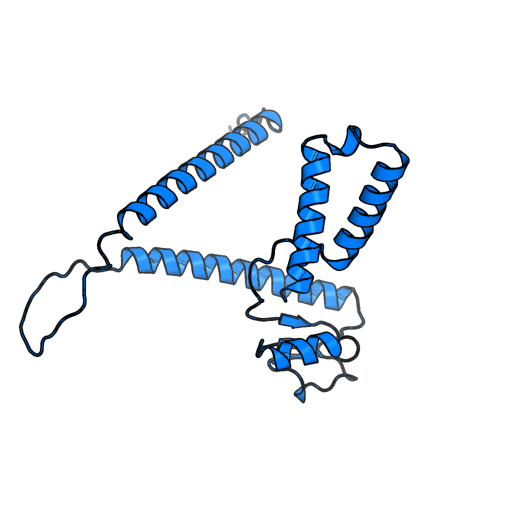3.035 -2.656 -11.905 1.00 92.56 96 ALA A CA 1
ATOM 753 C C . ALA A 1 96 ? 12.400 -2.096 -13.191 1.00 92.56 96 ALA A C 1
ATOM 755 O O . ALA A 1 96 ? 12.687 -2.561 -14.296 1.00 92.56 96 ALA A O 1
ATOM 756 N N . VAL A 1 97 ? 11.567 -1.067 -13.041 1.00 92.19 97 VAL A N 1
ATOM 757 C CA . VAL A 1 97 ? 10.971 -0.289 -14.131 1.00 92.19 97 VAL A CA 1
ATOM 758 C C . VAL A 1 97 ? 11.641 1.086 -14.146 1.00 92.19 97 VAL A C 1
ATOM 760 O O . VAL A 1 97 ? 11.454 1.850 -13.201 1.00 92.19 97 VAL A O 1
ATOM 763 N N . PRO A 1 98 ? 12.422 1.438 -15.180 1.00 91.88 98 PRO A N 1
ATOM 764 C CA . PRO A 1 98 ? 13.049 2.751 -15.241 1.00 91.88 98 PRO A CA 1
ATOM 765 C C . PRO A 1 98 ? 11.981 3.834 -15.421 1.00 91.88 98 PRO A C 1
ATOM 767 O O . PRO A 1 98 ? 11.142 3.749 -16.323 1.00 91.88 98 PRO A O 1
ATOM 770 N N . GLY A 1 99 ? 12.010 4.863 -14.582 1.00 90.56 99 GLY A N 1
ATOM 771 C CA . GLY A 1 99 ? 11.025 5.935 -14.619 1.00 90.56 99 GLY A CA 1
ATOM 772 C C . GLY A 1 99 ? 11.355 7.061 -13.653 1.00 90.56 99 GLY A C 1
ATOM 773 O O . GLY A 1 99 ? 12.161 6.889 -12.755 1.00 90.56 99 GLY A O 1
ATOM 774 N N . ASN A 1 100 ? 10.712 8.209 -13.852 1.00 90.62 100 ASN A N 1
ATOM 775 C CA . ASN A 1 100 ? 10.793 9.324 -12.915 1.00 90.62 100 ASN A CA 1
ATOM 776 C C . ASN A 1 100 ? 9.799 9.082 -11.768 1.00 90.62 100 ASN A C 1
ATOM 778 O O . ASN A 1 100 ? 8.591 8.997 -12.020 1.00 90.62 100 ASN A O 1
ATOM 782 N N . ASP A 1 101 ? 10.301 8.946 -10.547 1.00 88.12 101 ASP A N 1
ATOM 783 C CA . ASP A 1 101 ? 9.527 8.704 -9.325 1.00 88.12 101 ASP A CA 1
ATOM 784 C C . ASP A 1 101 ? 9.183 9.991 -8.551 1.00 88.12 101 ASP A C 1
ATOM 786 O O . ASP A 1 101 ? 8.180 10.012 -7.844 1.00 88.12 101 ASP A O 1
ATOM 790 N N . ASP A 1 102 ? 9.895 11.097 -8.766 1.00 88.25 102 ASP A N 1
ATOM 791 C CA . ASP A 1 102 ? 9.593 12.410 -8.172 1.00 88.25 102 ASP A CA 1
ATOM 792 C C . ASP A 1 102 ? 8.330 13.082 -8.751 1.00 88.25 102 ASP A C 1
ATOM 794 O O . ASP A 1 102 ? 7.638 13.885 -8.108 1.00 88.25 102 ASP A O 1
ATOM 798 N N . ALA A 1 103 ? 8.022 12.823 -10.023 1.00 92.44 103 ALA A N 1
ATOM 799 C CA . ALA A 1 103 ? 6.979 13.547 -10.733 1.00 92.44 103 ALA A CA 1
ATOM 800 C C . ALA A 1 103 ? 5.590 12.938 -10.494 1.00 92.44 103 ALA A C 1
ATOM 802 O O . ALA A 1 103 ? 5.263 11.870 -11.008 1.00 92.44 103 ALA A O 1
ATOM 803 N N . ILE A 1 104 ? 4.683 13.707 -9.874 1.00 93.31 104 ILE A N 1
ATOM 804 C CA . ILE A 1 104 ? 3.286 13.283 -9.635 1.00 93.31 104 ILE A CA 1
ATOM 805 C C . ILE A 1 104 ? 2.571 12.770 -10.896 1.00 93.31 104 ILE A C 1
ATOM 807 O O . ILE A 1 104 ? 1.764 11.843 -10.828 1.00 93.31 104 ILE A O 1
ATOM 811 N N . ARG A 1 105 ? 2.871 13.351 -12.068 1.00 94.19 105 ARG A N 1
ATOM 812 C CA . ARG A 1 105 ? 2.311 12.911 -13.356 1.00 94.19 105 ARG A CA 1
ATOM 813 C C . ARG A 1 105 ? 2.841 11.541 -13.775 1.00 94.19 105 ARG A C 1
ATOM 815 O O . ARG A 1 105 ? 2.061 10.748 -14.291 1.00 94.19 105 ARG A O 1
ATOM 822 N N . ALA A 1 106 ? 4.128 11.279 -13.555 1.00 94.06 106 ALA A N 1
ATOM 823 C CA . ALA A 1 106 ? 4.752 9.998 -13.861 1.00 94.06 106 ALA A CA 1
ATOM 824 C C . ALA A 1 106 ? 4.247 8.913 -12.902 1.00 94.06 106 ALA A C 1
ATOM 826 O O . ALA A 1 106 ? 3.755 7.890 -13.365 1.00 94.06 106 ALA A O 1
ATOM 827 N N . ILE A 1 107 ? 4.216 9.186 -11.592 1.00 93.31 107 ILE A N 1
ATOM 828 C CA . ILE A 1 107 ? 3.636 8.270 -10.596 1.00 93.31 107 ILE A CA 1
ATOM 829 C C . ILE A 1 107 ? 2.182 7.940 -10.945 1.00 93.31 107 ILE A C 1
ATOM 831 O O . ILE A 1 107 ? 1.799 6.775 -10.991 1.00 93.31 107 ILE A O 1
ATOM 835 N N . SER A 1 108 ? 1.368 8.956 -11.254 1.00 95.25 108 SER A N 1
ATOM 836 C CA . SER A 1 108 ? -0.036 8.748 -11.633 1.00 95.25 108 SER A CA 1
ATOM 837 C C . SER A 1 108 ? -0.177 7.885 -12.887 1.00 95.25 108 SER A C 1
ATOM 839 O O . SER A 1 108 ? -1.112 7.094 -12.976 1.00 95.25 108 SER A O 1
ATOM 841 N N . LEU A 1 109 ? 0.730 8.034 -13.856 1.00 94.62 109 LEU A N 1
ATOM 842 C CA . LEU A 1 109 ? 0.755 7.209 -15.061 1.00 94.62 109 LEU A CA 1
ATOM 843 C C . LEU A 1 109 ? 1.084 5.752 -14.723 1.00 94.62 109 LEU A C 1
ATOM 845 O O . LEU A 1 109 ? 0.346 4.866 -15.142 1.00 94.62 109 LEU A O 1
ATOM 849 N N . PHE A 1 110 ? 2.138 5.510 -13.939 1.00 93.69 110 PHE A N 1
ATOM 850 C CA . PHE A 1 110 ? 2.529 4.162 -13.527 1.00 93.69 110 PHE A CA 1
ATOM 851 C C . PHE A 1 110 ? 1.432 3.474 -12.717 1.00 93.69 110 PHE A C 1
ATOM 853 O O . PHE A 1 110 ? 1.054 2.352 -13.031 1.00 93.69 110 PHE A O 1
ATOM 860 N N . VAL A 1 111 ? 0.867 4.154 -11.718 1.00 94.44 111 VAL A N 1
ATOM 861 C CA . VAL A 1 111 ? -0.195 3.591 -10.872 1.00 94.44 111 VAL A CA 1
ATOM 862 C C . VAL A 1 111 ? -1.433 3.236 -11.693 1.00 94.44 111 VAL A C 1
ATOM 864 O O . VAL A 1 111 ? -1.998 2.163 -11.496 1.00 94.44 111 VAL A O 1
ATOM 867 N N . ARG A 1 112 ? -1.840 4.093 -12.641 1.00 96.19 112 ARG A N 1
ATOM 868 C CA . ARG A 1 112 ? -2.952 3.783 -13.556 1.00 96.19 112 ARG A CA 1
ATOM 869 C C . ARG A 1 112 ? -2.634 2.580 -14.429 1.00 96.19 112 ARG A C 1
ATOM 871 O O . ARG A 1 112 ? -3.415 1.643 -14.463 1.00 96.19 112 ARG A O 1
ATOM 878 N N . PHE A 1 113 ? -1.455 2.566 -15.043 1.00 94.75 113 PHE A N 1
ATOM 879 C CA . PHE A 1 113 ? -1.013 1.453 -15.874 1.00 94.75 113 PHE A CA 1
ATOM 880 C C . PHE A 1 113 ? -1.008 0.120 -15.106 1.00 94.75 113 PHE A C 1
ATOM 882 O O . PHE A 1 113 ? -1.515 -0.883 -15.605 1.00 94.75 113 PHE A O 1
ATOM 889 N N . PHE A 1 114 ? -0.497 0.110 -13.871 1.00 93.88 114 PHE A N 1
ATOM 890 C CA . PHE A 1 114 ? -0.541 -1.072 -13.010 1.00 93.88 114 PHE A CA 1
ATOM 891 C C . PHE A 1 114 ? -1.975 -1.464 -12.650 1.00 93.88 114 PHE A C 1
ATOM 893 O O . PHE A 1 114 ? -2.306 -2.641 -12.726 1.00 93.88 114 PHE A O 1
ATOM 900 N N . SER A 1 115 ? -2.831 -0.504 -12.294 1.00 95.81 115 SER A N 1
ATOM 901 C CA . SER A 1 115 ? -4.240 -0.756 -11.971 1.00 95.81 115 SER A CA 1
ATOM 902 C C . SER A 1 115 ? -4.991 -1.402 -13.135 1.00 95.81 115 SER A C 1
ATOM 904 O O . SER A 1 115 ? -5.696 -2.393 -12.934 1.00 95.81 115 SER A O 1
ATOM 906 N N . ASP A 1 116 ? -4.818 -0.868 -14.342 1.00 96.62 116 ASP A N 1
ATOM 907 C CA . ASP A 1 116 ? -5.478 -1.363 -15.551 1.00 96.62 116 ASP A CA 1
ATOM 908 C C . ASP A 1 116 ? -4.982 -2.779 -15.878 1.00 96.62 116 ASP A C 1
ATOM 910 O O . ASP A 1 116 ? -5.780 -3.706 -15.995 1.00 96.62 116 ASP A O 1
ATOM 914 N N . THR A 1 117 ? -3.660 -2.986 -15.872 1.00 95.88 117 THR A N 1
ATOM 915 C CA . THR A 1 117 ? -3.045 -4.298 -16.148 1.00 95.88 117 THR A CA 1
ATOM 916 C C . THR A 1 117 ? -3.447 -5.358 -15.116 1.00 95.88 117 THR A C 1
ATOM 918 O O . THR A 1 117 ? -3.715 -6.505 -15.469 1.00 95.88 117 THR A O 1
ATOM 921 N N . ILE A 1 118 ? -3.508 -5.001 -13.827 1.00 94.31 118 ILE A N 1
ATOM 922 C CA . ILE A 1 118 ? -3.952 -5.917 -12.764 1.00 94.31 118 ILE A CA 1
ATOM 923 C C . ILE A 1 118 ? -5.427 -6.270 -12.958 1.00 94.31 118 ILE A C 1
ATOM 925 O O . ILE A 1 118 ? -5.792 -7.435 -12.828 1.00 94.31 118 ILE A O 1
ATOM 929 N N . SER A 1 119 ? -6.267 -5.290 -13.292 1.00 95.19 119 SER A N 1
ATOM 930 C CA . SER A 1 119 ? -7.700 -5.512 -13.511 1.00 95.19 119 SER A CA 1
ATOM 931 C C . SER A 1 119 ? -7.948 -6.435 -14.705 1.00 95.19 119 SER A C 1
ATOM 933 O O . SER A 1 119 ? -8.734 -7.376 -14.604 1.00 95.19 119 SER A O 1
ATOM 935 N N . GLU A 1 120 ? -7.232 -6.221 -15.809 1.00 95.88 120 GLU A N 1
ATOM 936 C CA . GLU A 1 120 ? -7.260 -7.103 -16.980 1.00 95.88 120 GLU A CA 1
ATOM 937 C C . GLU A 1 120 ? -6.783 -8.519 -16.631 1.00 95.88 120 GLU A C 1
ATOM 939 O O . GLU A 1 120 ? -7.460 -9.497 -16.954 1.00 95.88 120 GLU A O 1
ATOM 944 N N . GLY A 1 121 ? -5.670 -8.637 -15.899 1.00 94.81 121 GLY A N 1
ATOM 945 C CA . GLY A 1 121 ? -5.127 -9.923 -15.462 1.00 94.81 121 GLY A CA 1
ATOM 946 C C . GLY A 1 121 ? -6.072 -10.700 -14.540 1.00 94.81 121 GLY A C 1
ATOM 947 O O . GLY A 1 121 ? -6.185 -11.919 -14.665 1.00 94.81 121 GLY A O 1
ATOM 948 N N . VAL A 1 122 ? -6.799 -10.015 -13.649 1.00 93.19 122 VAL A N 1
ATOM 949 C CA . VAL A 1 122 ? -7.834 -10.637 -12.804 1.00 93.19 122 VAL A CA 1
ATOM 950 C C . VAL A 1 122 ? -8.982 -11.169 -13.662 1.00 93.19 122 VAL A C 1
ATOM 952 O O . VAL A 1 122 ? -9.371 -12.325 -13.500 1.00 93.19 122 VAL A O 1
ATOM 955 N N . GLN A 1 123 ? -9.476 -10.386 -14.624 1.00 94.62 123 GLN A N 1
ATOM 956 C CA . GLN A 1 123 ? -10.552 -10.826 -15.519 1.00 94.62 123 GLN A CA 1
ATOM 957 C C . GLN A 1 123 ? -10.137 -12.019 -16.391 1.00 94.62 123 GLN A C 1
ATOM 959 O O . GLN A 1 123 ? -10.928 -12.936 -16.617 1.00 94.62 123 GLN A O 1
ATOM 964 N N . GLU A 1 124 ? -8.907 -12.026 -16.906 1.00 94.38 124 GLU A N 1
ATOM 965 C CA . GLU A 1 124 ? -8.383 -13.145 -17.693 1.00 94.38 124 GLU A CA 1
ATOM 966 C C . GLU A 1 124 ? -8.181 -14.401 -16.832 1.00 94.38 124 GLU A C 1
ATOM 968 O O . GLU A 1 124 ? -8.529 -15.513 -17.248 1.00 94.38 124 GLU A O 1
ATOM 973 N N . PHE A 1 125 ? -7.689 -14.235 -15.603 1.00 92.62 125 PHE A N 1
ATOM 974 C CA . PHE A 1 125 ? -7.569 -15.325 -14.640 1.00 92.62 125 PHE A CA 1
ATOM 975 C C . PHE A 1 125 ? -8.934 -15.940 -14.301 1.00 92.62 125 PHE A C 1
ATOM 977 O O . PHE A 1 125 ? -9.076 -17.161 -14.274 1.00 92.62 125 PHE A O 1
ATOM 984 N N . GLU A 1 126 ? -9.968 -15.123 -14.108 1.00 92.56 126 GLU A N 1
ATOM 985 C CA . GLU A 1 126 ? -11.327 -15.608 -13.855 1.00 92.56 126 GLU A CA 1
ATOM 986 C C . GLU A 1 126 ? -11.915 -16.340 -15.066 1.00 92.56 126 GLU A C 1
ATOM 988 O O . GLU A 1 126 ? -12.401 -17.464 -14.924 1.00 92.56 126 GLU A O 1
ATOM 993 N N . LYS A 1 127 ? -11.802 -15.770 -16.273 1.00 91.25 127 LYS A N 1
ATOM 994 C CA . LYS A 1 127 ? -12.261 -16.416 -17.517 1.00 91.25 127 LYS A CA 1
ATOM 995 C C . LYS A 1 127 ? -11.572 -17.757 -17.743 1.00 91.25 127 LYS A C 1
ATOM 997 O O . LYS A 1 127 ? -12.234 -18.758 -18.011 1.00 91.25 127 LYS A O 1
ATOM 1002 N N . SER A 1 128 ? -10.248 -17.798 -17.616 1.00 90.06 128 SER A N 1
ATOM 1003 C CA . SER A 1 128 ? -9.479 -19.035 -17.782 1.00 90.06 128 SER A CA 1
ATOM 1004 C C . SER A 1 128 ? -9.822 -20.067 -16.707 1.00 90.06 128 SER A C 1
ATOM 1006 O O . SER A 1 128 ? -9.925 -21.255 -17.012 1.00 90.06 128 SER A O 1
ATOM 1008 N N . ARG A 1 129 ? -10.081 -19.644 -15.467 1.00 90.50 129 ARG A N 1
ATOM 1009 C CA . ARG A 1 129 ? -10.545 -20.531 -14.395 1.00 90.50 129 ARG A CA 1
ATOM 1010 C C . ARG A 1 129 ? -11.913 -21.146 -14.697 1.00 90.50 129 ARG A C 1
ATOM 1012 O O . ARG A 1 129 ? -12.084 -22.336 -14.453 1.00 90.50 129 ARG A O 1
ATOM 1019 N N . LEU A 1 130 ? -12.856 -20.375 -15.242 1.00 84.75 130 LEU A N 1
ATOM 1020 C CA . LEU A 1 130 ? -14.176 -20.874 -15.646 1.00 84.75 130 LEU A CA 1
ATOM 1021 C C . LEU A 1 130 ? -14.066 -21.868 -16.812 1.00 84.75 130 LEU A C 1
ATOM 1023 O O . LEU A 1 130 ? -14.561 -22.984 -16.708 1.00 84.75 130 LEU A O 1
ATOM 1027 N N . ILE A 1 131 ? -13.303 -21.528 -17.857 1.00 82.19 131 ILE A N 1
ATOM 1028 C CA . ILE A 1 131 ? -13.085 -22.404 -19.024 1.00 82.19 131 ILE A CA 1
ATOM 1029 C C . ILE A 1 131 ? -12.433 -23.736 -18.626 1.00 82.19 131 ILE A C 1
ATOM 1031 O O . ILE A 1 131 ? -12.725 -24.775 -19.214 1.00 82.19 131 ILE A O 1
ATOM 1035 N N . ASN A 1 132 ? -11.526 -23.720 -17.647 1.00 74.69 132 ASN A N 1
ATOM 1036 C CA . ASN A 1 132 ? -10.881 -24.938 -17.160 1.00 74.69 132 ASN A CA 1
ATOM 1037 C C . ASN A 1 132 ? -11.788 -25.768 -16.239 1.00 74.69 132 ASN A C 1
ATOM 1039 O O . ASN A 1 132 ? -11.586 -26.974 -16.146 1.00 74.69 132 ASN A O 1
ATOM 1043 N N . LYS A 1 133 ? -12.799 -25.159 -15.605 1.00 67.00 133 LYS A N 1
ATOM 1044 C CA . LYS A 1 133 ? -13.811 -25.877 -14.817 1.00 67.00 133 LYS A CA 1
ATOM 1045 C C . LYS A 1 133 ? -14.767 -26.678 -15.712 1.00 67.00 133 LYS A C 1
ATOM 1047 O O . LYS A 1 133 ? -15.174 -27.766 -15.332 1.00 67.00 133 LYS A O 1
ATOM 1052 N N . ASP A 1 134 ? -15.020 -26.198 -16.931 1.00 59.19 134 ASP A N 1
ATOM 1053 C CA . ASP A 1 134 ? -15.829 -26.894 -17.947 1.00 59.19 134 ASP A CA 1
ATOM 1054 C C . ASP A 1 134 ? -15.037 -27.952 -18.748 1.00 59.19 134 ASP A C 1
ATOM 1056 O O . ASP A 1 134 ? -15.586 -28.643 -19.608 1.00 59.19 134 ASP A O 1
ATOM 1060 N N . LYS A 1 135 ? -13.728 -28.083 -18.488 1.00 49.69 135 LYS A N 1
ATOM 1061 C CA . LYS A 1 135 ? -12.819 -29.051 -19.124 1.00 49.69 135 LYS A CA 1
ATOM 1062 C C . LYS A 1 135 ? -12.336 -30.139 -18.163 1.00 49.69 135 LYS A C 1
ATOM 1064 O O . LYS A 1 135 ? -11.244 -30.672 -18.355 1.00 49.69 135 LYS A O 1
ATOM 1069 N N . GLU A 1 136 ? -13.136 -30.515 -17.170 1.00 42.41 136 GLU A N 1
ATOM 1070 C CA . GLU A 1 136 ? -13.032 -31.867 -16.618 1.00 42.41 136 GLU A CA 1
ATOM 1071 C C . GLU A 1 136 ? -13.778 -32.827 -17.561 1.00 42.41 136 GLU A C 1
ATOM 1073 O O . GLU A 1 136 ? -15.008 -32.805 -17.604 1.00 42.41 136 GLU A O 1
ATOM 1078 N N . PRO A 1 137 ? -13.091 -33.657 -18.371 1.00 42.31 137 PRO A N 1
ATOM 1079 C CA . PRO A 1 137 ? -13.769 -34.738 -19.055 1.00 42.31 137 PRO A CA 1
ATOM 1080 C C . PRO A 1 137 ? -14.134 -35.805 -18.025 1.00 42.31 137 PRO A C 1
ATOM 1082 O O . PRO A 1 137 ? -13.260 -36.463 -17.453 1.00 42.31 137 PRO A O 1
ATOM 1085 N N . GLU A 1 138 ? -15.433 -36.047 -17.865 1.00 37.75 138 GLU A N 1
ATOM 1086 C CA . GLU A 1 138 ? -15.920 -37.358 -17.459 1.00 37.75 138 GLU A CA 1
ATOM 1087 C C . GLU A 1 138 ? -15.387 -38.402 -18.448 1.00 37.75 138 GLU A C 1
ATOM 1089 O O . GLU A 1 138 ? -15.923 -38.614 -19.533 1.00 37.75 138 GLU A O 1
ATOM 1094 N N . THR A 1 139 ? -14.287 -39.050 -18.084 1.00 28.89 139 THR A N 1
ATOM 1095 C CA . THR A 1 139 ? -13.859 -40.304 -18.699 1.00 28.89 139 THR A CA 1
ATOM 1096 C C . THR A 1 139 ? -13.564 -41.297 -17.588 1.00 28.89 139 THR A C 1
ATOM 1098 O O . THR A 1 139 ? -12.432 -41.503 -17.163 1.00 28.89 139 THR A O 1
ATOM 1101 N N . ALA A 1 140 ? -14.635 -41.928 -17.106 1.00 36.16 140 ALA A N 1
ATOM 1102 C CA . ALA A 1 140 ? -14.541 -43.261 -16.537 1.00 36.16 140 ALA A CA 1
ATOM 1103 C C . ALA A 1 140 ? -14.153 -44.236 -17.664 1.00 36.16 140 ALA A C 1
ATOM 1105 O O . ALA A 1 140 ? -14.813 -44.281 -18.703 1.00 36.16 140 ALA A O 1
ATOM 1106 N N . GLY A 1 141 ? -13.078 -45.002 -17.469 1.00 27.88 141 GLY A N 1
ATOM 1107 C CA . GLY A 1 141 ? -12.571 -45.940 -18.474 1.00 27.88 141 GLY A CA 1
ATOM 1108 C C . GLY A 1 141 ? -11.313 -46.695 -18.045 1.00 27.88 141 GLY A C 1
ATOM 1109 O O . GLY A 1 141 ? -10.290 -46.609 -18.707 1.00 27.88 141 GLY A O 1
ATOM 1110 N N . ASP A 1 142 ? -11.419 -47.363 -16.899 1.00 31.33 142 ASP A N 1
ATOM 1111 C CA . ASP A 1 142 ? -10.673 -48.524 -16.390 1.00 31.33 142 ASP A CA 1
ATOM 1112 C C . ASP A 1 142 ? -9.633 -49.213 -17.317 1.00 31.33 142 ASP A C 1
ATOM 1114 O O . ASP A 1 142 ? -10.006 -49.729 -18.366 1.00 31.33 142 ASP A O 1
ATOM 1118 N N . THR A 1 143 ? -8.366 -49.315 -16.867 1.00 28.08 143 THR A N 1
ATOM 1119 C CA . THR A 1 143 ? -7.556 -50.561 -16.889 1.00 28.08 143 THR A CA 1
ATOM 1120 C C . THR A 1 143 ? -6.347 -50.483 -15.926 1.00 28.08 143 THR A C 1
ATOM 1122 O O . THR A 1 143 ? -5.319 -49.901 -16.262 1.00 28.08 143 THR A O 1
ATOM 1125 N N . VAL A 1 144 ? -6.510 -51.106 -14.746 1.00 32.03 144 VAL A N 1
ATOM 1126 C CA . VAL A 1 144 ? -5.599 -52.012 -13.979 1.00 32.03 144 VAL A CA 1
ATOM 1127 C C . VAL A 1 144 ? -4.080 -51.708 -13.879 1.00 32.03 144 VAL A C 1
ATOM 1129 O O . VAL A 1 144 ? -3.354 -51.800 -14.860 1.00 32.03 144 VAL A O 1
ATOM 1132 N N . ALA A 1 145 ? -3.556 -51.334 -12.694 1.00 30.19 145 ALA A N 1
ATOM 1133 C CA . ALA A 1 145 ? -2.977 -52.175 -11.602 1.00 30.19 145 ALA A CA 1
ATOM 1134 C C . ALA A 1 145 ? -1.433 -51.988 -11.544 1.00 30.19 145 ALA A C 1
ATOM 1136 O O . ALA A 1 145 ? -0.812 -51.940 -12.596 1.00 30.19 145 ALA A O 1
ATOM 1137 N N . ALA A 1 146 ? -0.697 -51.838 -10.435 1.00 29.45 146 ALA A N 1
ATOM 1138 C CA . ALA A 1 146 ? -0.835 -52.085 -8.991 1.00 29.45 146 ALA A CA 1
ATOM 1139 C C . ALA A 1 146 ? 0.056 -51.036 -8.247 1.00 29.45 146 ALA A C 1
ATOM 1141 O O . ALA A 1 146 ? 0.934 -50.456 -8.879 1.00 29.45 146 ALA A O 1
ATOM 1142 N N . ASP A 1 147 ? -0.137 -50.615 -6.991 1.00 29.86 147 ASP A N 1
ATOM 1143 C CA . ASP A 1 147 ? -0.234 -51.375 -5.737 1.00 29.86 147 ASP A CA 1
ATOM 1144 C C . ASP A 1 147 ? -1.005 -50.589 -4.642 1.00 29.86 147 ASP A C 1
ATOM 1146 O O . ASP A 1 147 ? -0.951 -49.359 -4.582 1.00 29.86 147 ASP A O 1
ATOM 1150 N N . ALA A 1 148 ? -1.709 -51.329 -3.774 1.00 32.84 148 ALA A N 1
ATOM 1151 C CA . ALA A 1 148 ? -2.414 -50.888 -2.553 1.00 32.84 148 ALA A CA 1
ATOM 1152 C C . ALA A 1 148 ? -1.416 -50.538 -1.414 1.00 32.84 148 ALA A C 1
ATOM 1154 O O . ALA A 1 148 ? -0.284 -51.009 -1.446 1.00 32.84 148 ALA A O 1
ATOM 1155 N N . ASP A 1 149 ? -1.704 -49.728 -0.383 1.00 36.62 149 ASP A N 1
ATOM 1156 C CA . ASP A 1 149 ? -2.751 -49.850 0.660 1.00 36.62 149 ASP A CA 1
ATOM 1157 C C . ASP A 1 149 ? -2.719 -48.576 1.592 1.00 36.62 149 ASP A C 1
ATOM 1159 O O . ASP A 1 149 ? -1.944 -47.659 1.313 1.00 36.62 149 ASP A O 1
ATOM 1163 N N . PRO A 1 150 ? -3.480 -48.442 2.704 1.00 40.06 150 PRO A N 1
ATOM 1164 C CA . PRO A 1 150 ? -4.779 -47.767 2.808 1.00 40.06 150 PRO A CA 1
ATOM 1165 C C . PRO A 1 150 ? -4.806 -46.623 3.853 1.00 40.06 150 PRO A C 1
ATOM 1167 O O . PRO A 1 150 ? -4.530 -46.849 5.022 1.00 40.06 150 PRO A O 1
ATOM 1170 N N . GLU A 1 151 ? -5.266 -45.414 3.517 1.00 33.12 151 GLU A N 1
ATOM 1171 C CA . GLU A 1 151 ? -5.776 -44.477 4.544 1.00 33.12 151 GLU A CA 1
ATOM 1172 C C . GLU A 1 151 ? -6.652 -43.384 3.913 1.00 33.12 151 GLU A C 1
ATOM 1174 O O . GLU A 1 151 ? -6.332 -42.200 3.866 1.00 33.12 151 GLU A O 1
ATOM 1179 N N . ASN A 1 152 ? -7.800 -43.802 3.376 1.00 38.47 152 ASN A N 1
ATOM 1180 C CA . ASN A 1 152 ? -8.872 -42.893 2.984 1.00 38.47 152 ASN A CA 1
ATOM 1181 C C . ASN A 1 152 ? -10.117 -43.181 3.829 1.00 38.47 152 ASN A C 1
ATOM 1183 O O . ASN A 1 152 ? -10.886 -44.097 3.532 1.00 38.47 152 ASN A O 1
ATOM 1187 N N . ARG A 1 153 ? -10.316 -42.384 4.884 1.00 36.53 153 ARG A N 1
ATOM 1188 C CA . ARG A 1 153 ? -11.605 -42.292 5.590 1.00 36.53 153 ARG A CA 1
ATOM 1189 C C . ARG A 1 153 ? -12.116 -40.866 5.833 1.00 36.53 153 ARG A C 1
ATOM 1191 O O . ARG A 1 153 ? -13.199 -40.730 6.385 1.00 36.53 153 ARG A O 1
ATOM 1198 N N . GLU A 1 154 ? -11.432 -39.818 5.366 1.00 37.81 154 GLU A N 1
ATOM 1199 C CA . GLU A 1 154 ? -11.804 -38.419 5.676 1.00 37.81 154 GLU A CA 1
ATOM 1200 C C . GLU A 1 154 ? -12.271 -37.555 4.488 1.00 37.81 154 GLU A C 1
ATOM 1202 O O . GLU A 1 154 ? -12.496 -36.361 4.651 1.00 37.81 154 GLU A O 1
ATOM 1207 N N . LYS A 1 155 ? -12.504 -38.117 3.294 1.00 39.62 155 LYS A N 1
ATOM 1208 C CA . LYS A 1 155 ? -12.960 -37.326 2.126 1.00 39.62 155 LYS A CA 1
ATOM 1209 C C . LYS A 1 155 ? -14.463 -37.360 1.827 1.00 39.62 155 LYS A C 1
ATOM 1211 O O . LYS A 1 155 ? -14.876 -36.920 0.762 1.00 39.62 155 LYS A O 1
ATOM 1216 N N . SER A 1 156 ? -15.302 -37.826 2.755 1.00 38.84 156 SER A N 1
ATOM 1217 C CA . SER A 1 156 ? -16.759 -37.877 2.529 1.00 38.84 156 SER A CA 1
ATOM 1218 C C . SER A 1 156 ? -17.538 -36.663 3.063 1.00 38.84 156 SER A C 1
ATOM 1220 O O . SER A 1 156 ? -18.741 -36.596 2.842 1.00 38.84 156 SER A O 1
ATOM 1222 N N . GLN A 1 157 ? -16.900 -35.707 3.754 1.00 37.94 157 GLN A N 1
ATOM 1223 C CA . GLN A 1 157 ? -17.593 -34.542 4.343 1.00 37.94 157 GLN A CA 1
ATOM 1224 C C . GLN A 1 157 ? -17.349 -33.208 3.616 1.00 37.94 157 GLN A C 1
ATOM 1226 O O . GLN A 1 157 ? -18.055 -32.241 3.876 1.00 37.94 157 GLN A O 1
ATOM 1231 N N . THR A 1 158 ? -16.404 -33.135 2.676 1.00 38.03 158 THR A N 1
ATOM 1232 C CA . THR A 1 158 ? -16.047 -31.875 1.996 1.00 38.03 158 THR A CA 1
ATOM 1233 C C . THR A 1 158 ? -16.911 -31.536 0.779 1.00 38.03 158 THR A C 1
ATOM 1235 O O . THR A 1 158 ? -16.876 -30.393 0.344 1.00 38.03 158 THR A O 1
ATOM 1238 N N . ALA A 1 159 ? -17.691 -32.482 0.243 1.00 41.12 159 ALA A N 1
ATOM 1239 C CA . ALA A 1 159 ? -18.507 -32.261 -0.959 1.00 41.12 159 ALA A CA 1
ATOM 1240 C C . ALA A 1 159 ? -19.830 -31.520 -0.677 1.00 41.12 159 ALA A C 1
ATOM 1242 O O . ALA A 1 159 ? -20.247 -30.688 -1.475 1.00 41.12 159 ALA A O 1
ATOM 1243 N N . ALA A 1 160 ? -20.452 -31.749 0.485 1.00 41.06 160 ALA A N 1
ATOM 1244 C CA . ALA A 1 160 ? -21.718 -31.096 0.837 1.00 41.06 160 ALA A CA 1
ATOM 1245 C C . ALA A 1 160 ? -21.546 -29.594 1.151 1.00 41.06 160 ALA A C 1
ATOM 1247 O O . ALA A 1 160 ? -22.400 -28.786 0.819 1.00 41.06 160 ALA A O 1
ATOM 1248 N N . ALA A 1 161 ? -20.404 -29.194 1.724 1.00 44.16 161 ALA A N 1
ATOM 1249 C CA . ALA A 1 161 ? -20.134 -27.792 2.065 1.00 44.16 161 ALA A CA 1
ATOM 1250 C C . ALA A 1 161 ? -19.770 -26.916 0.848 1.00 44.16 161 ALA A C 1
ATOM 1252 O O . ALA A 1 161 ? -19.822 -25.692 0.933 1.00 44.16 161 ALA A O 1
ATOM 1253 N N . THR A 1 162 ? -19.367 -27.517 -0.276 1.00 47.81 162 THR A N 1
ATOM 1254 C CA . THR A 1 162 ? -19.021 -26.785 -1.506 1.00 47.81 162 THR A CA 1
ATOM 1255 C C . THR A 1 162 ? -20.234 -26.415 -2.355 1.00 47.81 162 THR A C 1
ATOM 1257 O O . THR A 1 162 ? -20.149 -25.451 -3.114 1.00 47.81 162 THR A O 1
ATOM 1260 N N . GLU A 1 163 ? -21.351 -27.131 -2.211 1.00 47.81 163 GLU A N 1
ATOM 1261 C CA . GLU A 1 163 ? -22.607 -26.817 -2.903 1.00 47.81 163 GLU A CA 1
ATOM 1262 C C . GLU A 1 163 ? -23.332 -25.644 -2.220 1.00 47.81 163 GLU A C 1
ATOM 1264 O O . GLU A 1 163 ? -23.676 -24.676 -2.900 1.00 47.81 163 GLU A O 1
ATOM 1269 N N . ASP A 1 164 ? -23.409 -25.632 -0.882 1.00 47.69 164 ASP A N 1
ATOM 1270 C CA . ASP A 1 164 ? -24.067 -24.561 -0.106 1.00 47.69 164 ASP A CA 1
ATOM 1271 C C . ASP A 1 164 ? -23.442 -23.167 -0.332 1.00 47.69 164 ASP A C 1
ATOM 1273 O O . ASP A 1 164 ? -24.143 -22.161 -0.428 1.00 47.69 164 ASP A O 1
ATOM 1277 N N . ILE A 1 165 ? -22.114 -23.085 -0.490 1.00 55.53 165 ILE A N 1
ATOM 1278 C CA . ILE A 1 165 ? -21.418 -21.806 -0.735 1.00 55.53 165 ILE A CA 1
ATOM 1279 C C . ILE A 1 165 ? -21.737 -21.257 -2.137 1.00 55.53 165 ILE A C 1
ATOM 1281 O O . ILE A 1 165 ? -21.694 -20.046 -2.356 1.00 55.53 165 ILE A O 1
ATOM 1285 N N . SER A 1 166 ? -22.052 -22.133 -3.096 1.00 57.50 166 SER A N 1
ATOM 1286 C CA . SER A 1 166 ? -22.362 -21.717 -4.465 1.00 57.50 166 SER A CA 1
ATOM 1287 C C . SER A 1 166 ? -23.770 -21.130 -4.592 1.00 57.50 166 SER A C 1
ATOM 1289 O O . SER A 1 166 ? -23.940 -20.134 -5.294 1.00 57.50 166 SER A O 1
ATOM 1291 N N . GLU A 1 167 ? -24.748 -21.658 -3.851 1.00 61.75 167 GLU A N 1
ATOM 1292 C CA . GLU A 1 167 ? -26.116 -21.125 -3.841 1.00 61.75 167 GLU A CA 1
ATOM 1293 C C . GLU A 1 167 ? -26.207 -19.758 -3.143 1.00 61.75 167 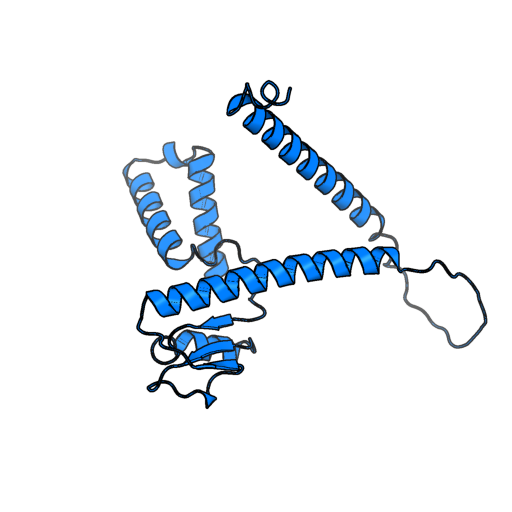GLU A C 1
ATOM 1295 O O . GLU A 1 167 ? -26.865 -18.847 -3.656 1.00 61.75 167 GLU A O 1
ATOM 1300 N N . ASP A 1 168 ? -25.491 -19.568 -2.028 1.00 63.59 168 ASP A N 1
ATOM 1301 C CA . ASP A 1 168 ? -25.476 -18.291 -1.296 1.00 63.59 168 ASP A CA 1
ATOM 1302 C C . ASP A 1 168 ? -24.817 -17.154 -2.095 1.00 63.59 168 ASP A C 1
ATOM 1304 O O . ASP A 1 168 ? -25.237 -15.994 -2.003 1.00 63.59 168 ASP A O 1
ATOM 1308 N N . MET A 1 169 ? -23.816 -17.477 -2.922 1.00 55.12 169 MET A N 1
ATOM 1309 C CA . MET A 1 169 ? -23.131 -16.496 -3.768 1.00 55.12 169 MET A CA 1
ATOM 1310 C C . MET A 1 169 ? -23.983 -16.088 -4.979 1.00 55.12 169 MET A C 1
ATOM 1312 O O . MET A 1 169 ? -23.993 -14.916 -5.352 1.00 55.12 169 MET A O 1
ATOM 1316 N N . ILE A 1 170 ? -24.751 -17.027 -5.549 1.00 71.88 170 ILE A N 1
ATOM 1317 C CA . ILE A 1 170 ? -25.706 -16.744 -6.632 1.00 71.88 170 ILE A CA 1
ATOM 1318 C C . ILE A 1 170 ? -26.848 -15.855 -6.121 1.00 71.88 170 ILE A C 1
ATOM 1320 O O . ILE A 1 170 ? -27.235 -14.911 -6.807 1.00 71.88 170 ILE A O 1
ATOM 1324 N N . ARG A 1 171 ? -27.348 -16.089 -4.898 1.00 70.38 171 ARG A N 1
ATOM 1325 C CA . ARG A 1 171 ? -28.372 -15.228 -4.279 1.00 70.38 171 ARG A CA 1
ATOM 1326 C C . ARG A 1 171 ? -27.888 -13.802 -4.040 1.00 70.38 171 ARG A C 1
ATOM 1328 O O . ARG A 1 171 ? -28.619 -12.870 -4.353 1.00 70.38 171 ARG A O 1
ATOM 1335 N N . HIS A 1 172 ? -26.664 -13.633 -3.538 1.00 71.12 172 HIS A N 1
ATOM 1336 C CA . HIS A 1 172 ? -26.098 -12.298 -3.321 1.00 71.12 172 HIS A CA 1
ATOM 1337 C C . HIS A 1 172 ? -25.893 -11.536 -4.630 1.00 71.12 172 HIS A C 1
ATOM 1339 O O . HIS A 1 172 ? -26.135 -10.334 -4.670 1.00 71.12 172 HIS A O 1
ATOM 1345 N N . GLN A 1 173 ? -25.485 -12.217 -5.706 1.00 69.75 173 GLN A N 1
ATOM 1346 C CA . GLN A 1 173 ? -25.366 -11.568 -7.009 1.00 69.75 173 GLN A CA 1
ATOM 1347 C C . GLN A 1 173 ? -26.738 -11.113 -7.527 1.00 69.75 173 GLN A C 1
ATOM 1349 O O . GLN A 1 173 ? -26.869 -9.981 -7.977 1.00 69.75 173 GLN A O 1
ATOM 1354 N N . HIS A 1 174 ? -27.774 -11.942 -7.366 1.00 73.56 174 HIS A N 1
ATOM 1355 C CA . HIS A 1 174 ? -29.135 -11.603 -7.787 1.00 73.56 174 HIS A CA 1
ATOM 1356 C C . HIS A 1 174 ? -29.731 -10.424 -6.992 1.00 73.56 174 HIS A C 1
ATOM 1358 O O . HIS A 1 174 ? -30.432 -9.592 -7.562 1.00 73.56 174 HIS A O 1
ATOM 1364 N N . GLU A 1 175 ? -29.431 -10.310 -5.691 1.00 75.62 175 GLU A N 1
ATOM 1365 C CA . GLU A 1 175 ? -29.820 -9.140 -4.884 1.00 75.62 175 GLU A CA 1
ATOM 1366 C C . GLU A 1 175 ? -29.089 -7.865 -5.320 1.00 75.62 175 GLU A C 1
ATOM 1368 O O . GLU A 1 175 ? -29.694 -6.794 -5.365 1.00 75.62 175 GLU A O 1
ATOM 1373 N N . ILE A 1 176 ? -27.801 -7.965 -5.662 1.00 70.69 176 ILE A N 1
ATOM 1374 C CA . ILE A 1 176 ? -27.019 -6.825 -6.160 1.00 70.69 176 ILE A CA 1
ATOM 1375 C C . ILE A 1 176 ? -27.560 -6.356 -7.514 1.00 70.69 176 ILE A C 1
ATOM 1377 O O . ILE A 1 176 ? -27.721 -5.150 -7.714 1.00 70.69 176 ILE A O 1
ATOM 1381 N N . ASP A 1 177 ? -27.896 -7.288 -8.405 1.00 69.44 177 ASP A N 1
ATOM 1382 C CA . ASP A 1 177 ? -28.440 -6.982 -9.727 1.00 69.44 177 ASP A CA 1
ATOM 1383 C C . ASP A 1 177 ? -29.834 -6.327 -9.611 1.00 69.44 177 ASP A C 1
ATOM 1385 O O . ASP A 1 177 ? -30.084 -5.299 -10.242 1.00 69.44 177 ASP A O 1
ATOM 1389 N N . GLU A 1 178 ? -30.705 -6.809 -8.711 1.00 75.19 178 GLU A N 1
ATOM 1390 C CA . GLU A 1 178 ? -32.009 -6.177 -8.437 1.00 75.19 178 GLU A CA 1
ATOM 1391 C C . GLU A 1 178 ? -31.888 -4.765 -7.842 1.00 75.19 178 GLU A C 1
ATOM 1393 O O . GLU A 1 178 ? -32.694 -3.878 -8.147 1.00 75.19 178 GLU A O 1
ATOM 1398 N N . ILE A 1 179 ? -30.909 -4.539 -6.961 1.00 73.19 179 ILE A N 1
ATOM 1399 C CA . ILE A 1 179 ? -30.650 -3.212 -6.388 1.00 73.19 179 ILE A CA 1
ATOM 1400 C C . ILE A 1 179 ? -30.124 -2.268 -7.472 1.00 73.19 179 ILE A C 1
ATOM 1402 O O . ILE A 1 179 ? -30.531 -1.106 -7.514 1.00 73.19 179 ILE A O 1
ATOM 1406 N N . SER A 1 180 ? -29.268 -2.767 -8.366 1.00 68.44 180 SER A N 1
ATOM 1407 C CA . SER A 1 180 ? -28.720 -1.999 -9.481 1.00 68.44 180 SER A CA 1
ATOM 1408 C C . SER A 1 180 ? -29.812 -1.593 -10.477 1.00 68.44 180 SER A C 1
ATOM 1410 O O . SER A 1 180 ? -29.913 -0.415 -10.810 1.00 68.44 180 SER A O 1
ATOM 1412 N N . GLU A 1 181 ? -30.699 -2.512 -10.873 1.00 70.25 181 GLU A N 1
ATOM 1413 C CA . GLU A 1 181 ? -31.823 -2.206 -11.774 1.00 70.25 181 GLU A CA 1
ATOM 1414 C C . GLU A 1 181 ? -32.837 -1.234 -11.150 1.00 70.25 181 GLU A C 1
ATOM 1416 O O . GLU A 1 181 ? -33.372 -0.357 -11.833 1.00 70.25 181 GLU A O 1
ATOM 1421 N N . LYS A 1 182 ? -33.104 -1.334 -9.841 1.00 71.25 182 LYS A N 1
ATOM 1422 C CA . LYS A 1 182 ? -33.957 -0.354 -9.143 1.00 71.25 182 LYS A CA 1
ATOM 1423 C C . LYS A 1 182 ? -33.318 1.030 -9.106 1.00 71.25 182 LYS A C 1
ATOM 1425 O O . LYS A 1 182 ? -34.013 2.021 -9.316 1.00 71.25 182 LYS A O 1
ATOM 1430 N N . PHE A 1 183 ? -32.010 1.095 -8.876 1.00 67.00 183 PHE A N 1
ATOM 1431 C CA . PHE A 1 183 ? -31.262 2.349 -8.848 1.00 67.00 183 PHE A CA 1
ATOM 1432 C C . PHE A 1 183 ? -31.219 3.017 -10.230 1.00 67.00 183 PHE A C 1
ATOM 1434 O O . PHE A 1 183 ? -31.375 4.231 -10.342 1.00 67.00 183 PHE A O 1
ATOM 1441 N N . GLU A 1 184 ? -31.070 2.229 -11.293 1.00 61.22 184 GLU A N 1
ATOM 1442 C CA . GLU A 1 184 ? -31.033 2.732 -12.668 1.00 61.22 184 GLU A CA 1
ATOM 1443 C C . GLU A 1 184 ? -32.403 3.279 -13.110 1.00 61.22 184 GLU A C 1
ATOM 1445 O O . GLU A 1 184 ? -32.480 4.373 -13.677 1.00 61.22 184 GLU A O 1
ATOM 1450 N N . ASN A 1 185 ? -33.490 2.599 -12.729 1.00 64.38 185 ASN A N 1
ATOM 1451 C CA . ASN A 1 185 ? -34.863 3.036 -13.000 1.00 64.38 185 ASN A CA 1
ATOM 1452 C C . ASN A 1 185 ? -35.307 4.257 -12.167 1.00 64.38 185 ASN A C 1
ATOM 1454 O O . ASN A 1 185 ? -36.135 5.042 -12.631 1.00 64.38 185 ASN A O 1
ATOM 1458 N N . GLU A 1 186 ? -34.767 4.459 -10.959 1.00 65.94 186 GLU A N 1
ATOM 1459 C CA . GLU A 1 186 ? -35.047 5.661 -10.152 1.00 65.94 186 GLU A CA 1
ATOM 1460 C C . GLU A 1 186 ? -34.299 6.908 -10.649 1.00 65.94 186 GLU A C 1
ATOM 1462 O O . GLU A 1 186 ? -34.787 8.028 -10.479 1.00 65.94 186 GLU A O 1
ATOM 1467 N N . ILE A 1 187 ? -33.123 6.738 -11.262 1.00 63.19 187 ILE A N 1
ATOM 1468 C CA . ILE A 1 187 ? -32.262 7.857 -11.674 1.00 63.19 187 ILE A CA 1
ATOM 1469 C C . ILE A 1 187 ? -32.496 8.261 -13.135 1.00 63.19 187 ILE A C 1
ATOM 1471 O O . ILE A 1 187 ? -32.371 9.444 -13.464 1.00 63.19 187 ILE A O 1
ATOM 1475 N N . PHE A 1 188 ? -32.887 7.324 -14.004 1.00 57.50 188 PHE A N 1
ATOM 1476 C CA . PHE A 1 188 ? -33.100 7.572 -15.434 1.00 57.50 188 PHE A CA 1
ATOM 1477 C C . PHE A 1 188 ? -34.461 7.038 -15.922 1.00 57.50 188 PHE A C 1
ATOM 1479 O O . PHE A 1 188 ? -34.506 6.065 -16.671 1.00 57.50 188 PHE A O 1
ATOM 1486 N N . PRO A 1 189 ? -35.587 7.681 -15.563 1.00 56.28 189 PRO A N 1
ATOM 1487 C CA . PRO A 1 189 ? -36.920 7.147 -15.863 1.00 56.28 189 PRO A CA 1
ATOM 1488 C C . PRO A 1 189 ? -37.316 7.150 -17.356 1.00 56.28 189 PRO A C 1
ATOM 1490 O O . PRO A 1 189 ? -38.259 6.456 -17.716 1.00 56.28 189 PRO A O 1
ATOM 1493 N N . ASP A 1 190 ? -36.606 7.878 -18.234 1.00 58.78 190 ASP A N 1
ATOM 1494 C CA . ASP A 1 190 ? -36.993 8.091 -19.647 1.00 58.78 190 ASP A CA 1
ATOM 1495 C C . ASP A 1 190 ? -35.930 7.613 -20.665 1.00 58.78 190 ASP A C 1
ATOM 1497 O O . ASP A 1 190 ? -35.677 8.267 -21.683 1.00 58.78 190 ASP A O 1
ATOM 1501 N N . ALA A 1 191 ? -35.263 6.482 -20.417 1.00 56.75 191 ALA A N 1
ATOM 1502 C CA . ALA A 1 191 ? -34.258 5.959 -21.354 1.00 56.75 191 ALA A CA 1
ATOM 1503 C C . ALA A 1 191 ? -34.845 5.247 -22.598 1.00 56.75 191 ALA A C 1
ATOM 1505 O O . ALA A 1 191 ? -34.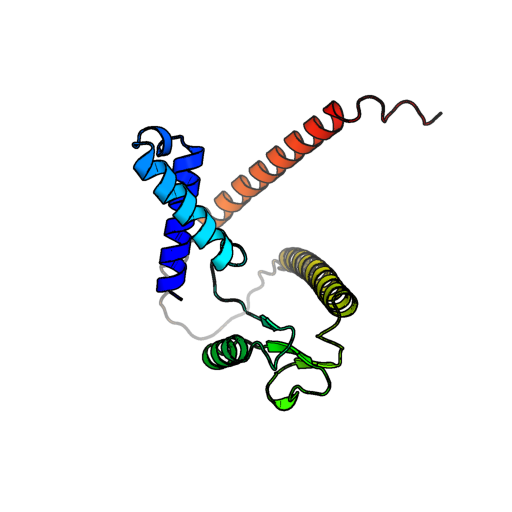113 5.034 -23.565 1.00 56.75 191 ALA A O 1
ATOM 1506 N N . GLU A 1 192 ? -36.146 4.929 -22.640 1.00 54.75 192 GLU A N 1
ATOM 1507 C CA . GLU A 1 192 ? -36.724 4.133 -23.742 1.00 54.75 192 GLU A CA 1
ATOM 1508 C C . GLU A 1 192 ? -37.475 4.921 -24.836 1.00 54.75 192 GLU A C 1
ATOM 1510 O O . GLU A 1 192 ? -37.800 4.343 -25.872 1.00 54.75 192 GLU A O 1
ATOM 1515 N N . GLU A 1 193 ? -37.706 6.236 -24.716 1.00 52.91 193 GLU A N 1
ATOM 1516 C CA . GLU A 1 193 ? -38.569 6.952 -25.685 1.00 52.91 193 GLU A CA 1
ATOM 1517 C C . GLU A 1 193 ? -37.848 7.748 -26.793 1.00 52.91 193 GLU A C 1
ATOM 1519 O O . GLU A 1 193 ? -38.448 8.580 -27.475 1.00 52.91 193 GLU A O 1
ATOM 1524 N N . LYS A 1 194 ? -36.562 7.483 -27.056 1.00 47.84 194 LYS A N 1
ATOM 1525 C CA . LYS A 1 194 ? -35.836 8.110 -28.182 1.00 47.84 194 LYS A CA 1
ATOM 1526 C C . LYS A 1 194 ? -35.098 7.128 -29.085 1.00 47.84 194 LYS A C 1
ATOM 1528 O O . LYS A 1 194 ? -33.951 7.360 -29.451 1.00 47.84 194 LYS A O 1
ATOM 1533 N N . ILE A 1 195 ? -35.785 6.081 -29.535 1.00 50.41 195 ILE A N 1
ATOM 1534 C CA . ILE A 1 195 ? -35.452 5.425 -30.808 1.00 50.41 195 ILE A CA 1
ATOM 1535 C C . ILE A 1 195 ? -36.750 5.135 -31.576 1.00 50.41 195 ILE A C 1
ATOM 1537 O O . ILE A 1 195 ? -37.334 4.059 -31.464 1.00 50.41 195 ILE A O 1
ATOM 1541 N N . LYS A 1 196 ? -37.201 6.113 -32.366 1.00 41.81 196 LYS A N 1
ATOM 1542 C CA . LYS A 1 196 ? -38.042 5.916 -33.554 1.00 41.81 196 LYS A CA 1
ATOM 1543 C C . LYS A 1 196 ? -37.832 7.051 -34.544 1.00 41.81 196 LYS A C 1
ATOM 1545 O O . LYS A 1 196 ? -37.765 8.214 -34.088 1.00 41.81 196 LYS A O 1
#

Sequence (196 aa):
FKTIQQSIKRLKKIEEMEETGEMNEHSKKIQSRFFKEKVRLLGIFGGVKEMKTLPSVMIIVDVGSEQIALAEAKKMNIPVVAVVDTDSDPTVVDYAVPGNDDAIRAISLFVRFFSDTISEGVQEFEKSRLINKDKEPETAGDTVAADADPENREKSQTAAATEDISEDMIRHQHEIDEISEKFENEIFPDAEEKIK

Foldseek 3Di:
DVVLVVLLVLLVVLVVCVVVVVLVVDDPVVNVVSVVSNVVSCVVCVVPSPPPDDDQAEEEQDCPVPVVVLVVCVVVVRAYEYEDEPVDDPVSHPHYDDWDRPDPVGVVVVVVVVVVVVVVVVVVVVVVVVVVVVPPDPDDDDDDDDDDDDDDDPPPPPPVVVVVVVVVVVVVVVVVVVVVVVVCCVVCVPPPDPDD

Secondary structure (DSSP, 8-state):
-HHHHHHHHHHHHHHHHHHSSGGGGS-HHHHHHHHHHHHHHHHHHGGGTT--S--SSEEEE-TTT-HHHHHHHHHTT--EEEEE-TTS-GGGSSEEEE--SS-HHHHHHHHHHHHHHHHHHHHHHHHHHHHHHTT------------------S-SSTTHHHHHHHHHHHHHHHHHHHHHHHHHHHH-TTSSS---

pLDDT: mean 78.63, std 21.09, range [27.88, 96.62]